Protein AF-A0A8J4Y1P6-F1 (afdb_monomer_lite)

pLDDT: mean 86.36, std 13.36, range [32.56, 97.12]

Organism: Chionoecetes opilio (NCBI:txid41210)

Sequence (194 aa):
MAREDEEEEEERKGEEEEEEEEEEEEEEEEEGEERRRRRFAYLGHVISHDMTDDDDIIKQTTKLLVVGNTLQRKFSYCSREVKMELFRNHCYSIYCNSLWSQYKVATMNCLKVCHNDILKRLLGLPRWCSSSLAFARNGVNNLDVIRRHSVFSLRSKVELSANSIITSVRQSSAYVCGPIQQRWLGLLFVQNVG

Radius of gyration: 24.01 Å; chains: 1; bounding box: 55×65×63 Å

Secondary structure (DSSP, 8-state):
-TTHHHHHHHHHHHHHHHHHHHHHHHHHHHHHHHHHHTEEEETTEEEETT--SHHHHHHHHHHHHHHHHHHHHHSTTS-HHHHHHHHHHHHS--TTTTT--S--HHHHHHHHHHHHHHHHHHHT--TTS-HHHHHHHHT---HHHHHHHHHHHHHHHHHH---HHHHHHHHSHHHHSSHHHHHHHHHHS-----

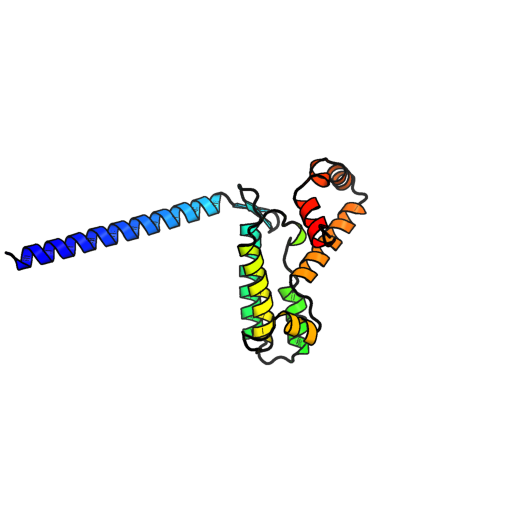Foldseek 3Di:
DVVVVVVVVVVVVVVVVVVVVVVVVVVVVVVVVVQVVQWDADPNQIQGPVRARLVLLVVLLVQLLVLLVVLCVPCVPPDLVVLQVSLCVRVLPRPPLLQHQHYDPVSVVSSQLSSLVSLCSSVVHDPPPDSVVSCVVSVHDGPLVSSLVVNVVVVVCLVPDPDPVSVVVCPDPCNVVPSSNVRNCVSNPPPPPD

Structure (mmCIF, N/CA/C/O backbone):
data_AF-A0A8J4Y1P6-F1
#
_entry.id   AF-A0A8J4Y1P6-F1
#
loop_
_atom_site.group_PDB
_atom_site.id
_atom_site.type_symbol
_atom_site.label_atom_id
_atom_site.label_alt_id
_atom_site.label_comp_id
_atom_site.label_asym_id
_atom_site.label_entity_id
_atom_site.la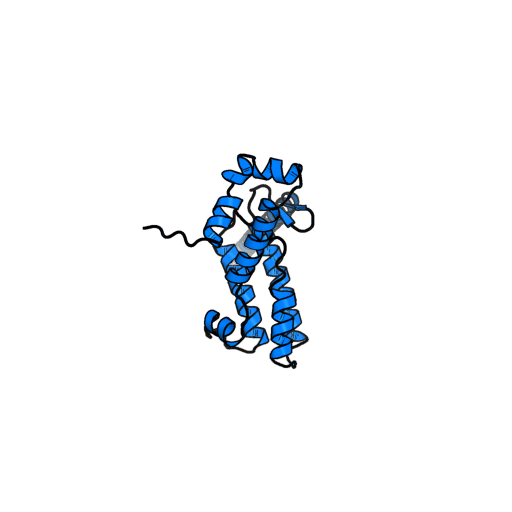bel_seq_id
_atom_site.pdbx_PDB_ins_code
_atom_site.Cartn_x
_atom_site.Cartn_y
_atom_site.Cartn_z
_atom_site.occupancy
_atom_site.B_iso_or_equiv
_atom_site.auth_seq_id
_atom_site.auth_comp_id
_atom_site.auth_asym_id
_atom_site.auth_atom_id
_atom_site.pdbx_PDB_model_num
ATOM 1 N N . MET A 1 1 ? -31.477 39.909 -42.709 1.00 55.16 1 MET A N 1
ATOM 2 C CA . MET A 1 1 ? -30.082 40.187 -43.103 1.00 55.16 1 MET A CA 1
ATOM 3 C C . MET A 1 1 ? -29.200 40.263 -41.875 1.00 55.16 1 MET A C 1
ATOM 5 O O . MET A 1 1 ? -28.975 39.200 -41.344 1.00 55.16 1 MET A O 1
ATOM 9 N N . ALA A 1 2 ? -28.856 41.416 -41.289 1.00 58.28 2 ALA A N 1
ATOM 10 C CA . ALA A 1 2 ? -27.819 41.451 -40.234 1.00 58.28 2 ALA A CA 1
ATOM 11 C C . ALA A 1 2 ? -28.060 40.607 -38.954 1.00 58.28 2 ALA A C 1
ATOM 13 O O . ALA A 1 2 ? -27.107 40.355 -38.238 1.00 58.28 2 ALA A O 1
ATOM 14 N N . ARG A 1 3 ? -29.302 40.200 -38.645 1.00 56.59 3 ARG A N 1
ATOM 15 C CA . ARG A 1 3 ? -29.624 39.306 -37.511 1.00 56.59 3 ARG A CA 1
ATOM 16 C C . ARG A 1 3 ? -29.643 37.820 -37.869 1.00 56.59 3 ARG A C 1
ATOM 18 O O . ARG A 1 3 ? -29.413 37.002 -36.999 1.00 56.59 3 ARG A O 1
ATOM 25 N N . GLU A 1 4 ? -29.960 37.504 -39.121 1.00 58.53 4 GLU A N 1
ATOM 26 C CA . GLU A 1 4 ? -29.982 36.119 -39.617 1.00 58.53 4 GLU A CA 1
ATOM 27 C C . GLU A 1 4 ? -28.542 35.648 -39.865 1.00 58.53 4 GLU A C 1
ATOM 29 O O . GLU A 1 4 ? -28.215 34.511 -39.566 1.00 58.53 4 GLU A O 1
ATOM 34 N N . ASP A 1 5 ? -27.666 36.563 -40.301 1.00 60.31 5 ASP A N 1
ATOM 35 C CA . ASP A 1 5 ? -26.236 36.291 -40.479 1.00 60.31 5 ASP A CA 1
ATOM 36 C C . ASP A 1 5 ? -25.504 36.085 -39.126 1.00 60.31 5 ASP A C 1
ATOM 38 O O . ASP A 1 5 ? -24.523 35.352 -39.071 1.00 60.31 5 ASP A O 1
ATOM 42 N N . GLU A 1 6 ? -25.971 36.712 -38.031 1.00 62.12 6 GLU A N 1
ATOM 43 C CA . GLU A 1 6 ? -25.436 36.501 -36.668 1.00 62.12 6 GLU A CA 1
ATOM 44 C C . GLU A 1 6 ? -25.919 35.177 -36.052 1.00 62.12 6 GLU A C 1
ATOM 46 O O . GLU A 1 6 ? -25.125 34.496 -35.410 1.00 62.12 6 GLU A O 1
ATOM 51 N N . GLU A 1 7 ? -27.186 34.790 -36.262 1.00 62.31 7 GLU A N 1
ATOM 52 C CA . GLU A 1 7 ? -27.711 33.489 -35.808 1.00 62.31 7 GLU A CA 1
ATOM 53 C C . GLU A 1 7 ? -27.051 32.318 -36.555 1.00 62.31 7 GLU A C 1
ATOM 55 O O . GLU A 1 7 ? -26.680 31.341 -35.913 1.00 62.31 7 GLU A O 1
ATOM 60 N N . GLU A 1 8 ? -26.811 32.429 -37.870 1.00 63.19 8 GLU A N 1
ATOM 61 C CA . GLU A 1 8 ? -26.063 31.406 -38.625 1.00 63.19 8 GLU A CA 1
ATOM 62 C C . GLU A 1 8 ? -24.590 31.309 -38.183 1.00 63.19 8 GLU A C 1
ATOM 64 O O . GLU A 1 8 ? -24.007 30.227 -38.211 1.00 63.19 8 GLU A O 1
ATOM 69 N N . GLU A 1 9 ? -23.960 32.417 -37.771 1.00 66.12 9 GLU A N 1
ATOM 70 C CA . GLU A 1 9 ? -22.579 32.398 -37.269 1.00 66.12 9 GLU A CA 1
ATOM 71 C C . GLU A 1 9 ? -22.488 31.839 -35.835 1.00 66.12 9 GLU A C 1
ATOM 73 O O . GLU A 1 9 ? -21.486 31.208 -35.496 1.00 66.12 9 GLU A O 1
ATOM 78 N N . GLU A 1 10 ? -23.515 32.037 -34.999 1.00 65.19 10 GLU A N 1
ATOM 79 C CA . GLU A 1 10 ? -23.616 31.403 -33.675 1.00 65.19 10 GLU A CA 1
ATOM 80 C C . GLU A 1 10 ? -23.958 29.908 -33.767 1.00 65.19 10 GLU A C 1
ATOM 82 O O . GLU A 1 10 ? -23.319 29.122 -33.071 1.00 65.19 10 GLU A O 1
ATOM 87 N N . GLU A 1 11 ? -24.882 29.489 -34.644 1.00 64.12 11 GLU A N 1
ATOM 88 C CA . GLU A 1 11 ? -25.173 28.061 -34.879 1.00 64.12 11 GLU A CA 1
ATOM 89 C C . GLU A 1 11 ? -23.933 27.327 -35.398 1.00 64.12 11 GLU A C 1
ATOM 91 O O . GLU A 1 11 ? -23.584 26.269 -34.886 1.00 64.12 11 GLU A O 1
ATOM 96 N N . ARG A 1 12 ? -23.197 27.930 -36.336 1.00 66.00 12 ARG A N 1
ATOM 97 C CA . ARG A 1 12 ? -21.983 27.326 -36.893 1.00 66.00 12 ARG A CA 1
ATOM 98 C C . ARG A 1 12 ? -20.828 27.237 -35.892 1.00 66.00 12 ARG A C 1
ATOM 100 O O . ARG A 1 12 ? -20.054 26.292 -35.955 1.00 66.00 12 ARG A O 1
ATOM 107 N N . LYS A 1 13 ? -20.709 28.198 -34.968 1.00 64.88 13 LYS A N 1
ATOM 108 C CA . LYS A 1 13 ? -19.751 28.108 -33.850 1.00 64.88 13 LYS A CA 1
ATOM 109 C C . LYS A 1 13 ? -20.159 27.048 -32.832 1.00 64.88 13 LYS A C 1
ATOM 111 O O . LYS A 1 13 ? -19.284 26.392 -32.291 1.00 64.88 13 LYS A O 1
ATOM 116 N N . GLY A 1 14 ? -21.460 26.884 -32.588 1.00 69.75 14 GLY A N 1
ATOM 117 C CA . GLY A 1 14 ? -21.975 25.813 -31.737 1.00 69.75 14 GLY A CA 1
ATOM 118 C C . GLY A 1 14 ? -21.704 24.426 -32.320 1.00 69.75 14 GLY A C 1
ATOM 119 O O . GLY A 1 14 ? -21.273 23.547 -31.589 1.00 69.75 14 GLY A O 1
ATOM 120 N N . GLU A 1 15 ? -21.885 24.253 -33.633 1.00 69.94 15 GLU A N 1
ATOM 121 C CA . GLU A 1 15 ? -21.564 23.000 -34.333 1.00 69.94 15 GLU A CA 1
ATOM 122 C C . GLU A 1 15 ? -20.054 22.694 -34.316 1.00 69.94 15 GLU A C 1
ATOM 124 O O . GLU A 1 15 ? -19.675 21.551 -34.090 1.00 69.94 15 GLU A O 1
ATOM 129 N N . GLU A 1 16 ? -19.186 23.700 -34.493 1.00 69.31 16 GLU A N 1
ATOM 130 C CA . GLU A 1 16 ? -17.724 23.524 -34.400 1.00 69.31 16 GLU A CA 1
ATOM 131 C C . GLU A 1 16 ? -17.259 23.184 -32.966 1.00 69.31 16 GLU A C 1
ATOM 133 O O . GLU A 1 16 ? -16.369 22.353 -32.802 1.00 69.31 16 GLU A O 1
ATOM 138 N N . GLU A 1 17 ? -17.861 23.777 -31.925 1.00 69.00 17 GLU A N 1
ATOM 139 C CA . GLU A 1 17 ? -17.554 23.440 -30.521 1.00 69.00 17 GLU A CA 1
ATOM 140 C C . GLU A 1 17 ? -18.055 22.033 -30.133 1.00 69.00 17 GLU A C 1
ATOM 142 O O . GLU A 1 17 ? -17.354 21.322 -29.415 1.00 69.00 17 GLU A O 1
ATOM 147 N N . GLU A 1 18 ? -19.228 21.600 -30.619 1.00 70.69 18 GLU A N 1
ATOM 148 C CA . GLU A 1 18 ? -19.734 20.235 -30.391 1.00 70.69 18 GLU A CA 1
ATOM 149 C C . GLU A 1 18 ? -18.880 19.174 -31.115 1.00 70.69 18 GLU A C 1
ATOM 151 O O . GLU A 1 18 ? -18.604 18.126 -30.533 1.00 70.69 18 GLU A O 1
ATOM 156 N N . GLU A 1 19 ? -18.405 19.445 -32.339 1.00 74.44 19 GLU A N 1
ATOM 157 C CA . GLU A 1 19 ? -17.486 18.544 -33.058 1.00 74.44 19 GLU A CA 1
ATOM 158 C C . GLU A 1 19 ? -16.117 18.425 -32.356 1.00 74.44 19 GLU A C 1
ATOM 160 O O . GLU A 1 19 ? -15.587 17.320 -32.251 1.00 74.44 19 GLU A O 1
ATOM 165 N N . GLU A 1 20 ? -15.557 19.523 -31.824 1.00 75.81 20 GLU A N 1
ATOM 166 C CA . GLU A 1 20 ? -14.304 19.479 -31.047 1.00 75.81 20 GLU A CA 1
ATOM 167 C C . GLU A 1 20 ? -14.462 18.692 -29.729 1.00 75.81 20 GLU A C 1
ATOM 169 O O . GLU A 1 20 ? -13.572 17.916 -29.371 1.00 75.81 20 GLU A O 1
ATOM 174 N N . GLU A 1 21 ? -15.587 18.842 -29.016 1.00 71.88 21 GLU A N 1
ATOM 175 C CA . GLU A 1 21 ? -15.863 18.065 -27.797 1.00 71.88 21 GLU A CA 1
ATOM 176 C C . GLU A 1 21 ? -16.050 16.563 -28.095 1.00 71.88 21 GLU A C 1
ATOM 178 O O . GLU A 1 21 ? -15.531 15.727 -27.351 1.00 71.88 21 GLU A O 1
ATOM 183 N N . GLU A 1 22 ? -16.737 16.200 -29.186 1.00 74.19 22 GLU A N 1
ATOM 184 C CA . GLU A 1 22 ? -16.893 14.796 -29.602 1.00 74.19 22 GLU A CA 1
ATOM 185 C C . GLU A 1 22 ? -15.551 14.164 -30.021 1.00 74.19 22 GLU A C 1
ATOM 187 O O . GLU A 1 22 ? -15.270 13.025 -29.637 1.00 74.19 22 GLU A O 1
ATOM 192 N N . GLU A 1 23 ? -14.688 14.893 -30.742 1.00 73.50 23 GLU A N 1
ATOM 193 C CA . GLU A 1 23 ? -13.344 14.416 -31.102 1.00 73.50 23 GLU A CA 1
ATOM 194 C C . GLU A 1 23 ? -12.453 14.204 -29.862 1.00 73.50 23 GLU A C 1
ATOM 196 O O . GLU A 1 23 ? -11.767 13.181 -29.767 1.00 73.50 23 GLU A O 1
ATOM 201 N N . GLU A 1 24 ? -12.487 15.113 -28.878 1.00 73.12 24 GLU A N 1
ATOM 202 C CA . GLU A 1 24 ? -11.751 14.940 -27.616 1.00 73.12 24 GLU A CA 1
ATOM 203 C C . GLU A 1 24 ? -12.257 13.725 -26.813 1.00 73.12 24 GLU A C 1
ATOM 205 O O . GLU A 1 24 ? -11.449 12.963 -26.268 1.00 73.12 24 GLU A O 1
ATOM 210 N N . GLU A 1 25 ? -13.576 13.497 -26.753 1.00 71.44 25 GLU A N 1
ATOM 211 C CA . GLU A 1 25 ? -14.152 12.324 -26.081 1.00 71.44 25 GLU A CA 1
ATOM 212 C C . GLU A 1 25 ? -13.775 11.006 -26.785 1.00 71.44 25 GLU A C 1
ATOM 214 O O . GLU A 1 25 ? -13.413 10.033 -26.109 1.00 71.44 25 GLU A O 1
ATOM 219 N N . GLU A 1 26 ? -13.798 10.961 -28.123 1.00 70.12 26 GLU A N 1
ATOM 220 C CA . GLU A 1 26 ? -13.379 9.785 -28.898 1.00 70.12 26 GLU A CA 1
ATOM 221 C C . GLU A 1 26 ? -11.880 9.483 -28.724 1.00 70.12 26 GLU A C 1
ATOM 223 O O . GLU A 1 26 ? -11.504 8.320 -28.525 1.00 70.12 26 GLU A O 1
ATOM 228 N N . GLU A 1 27 ? -11.017 10.507 -28.718 1.00 68.44 27 GLU A N 1
ATOM 229 C CA . GLU A 1 27 ? -9.585 10.345 -28.441 1.00 68.44 27 GLU A CA 1
ATOM 230 C C . GLU A 1 27 ? -9.336 9.816 -27.015 1.00 68.44 27 GLU A C 1
ATOM 232 O O . GLU A 1 27 ? -8.536 8.889 -26.823 1.00 68.44 27 GLU A O 1
ATOM 237 N N . GLU A 1 28 ? -10.046 10.333 -26.003 1.00 70.00 28 GLU A N 1
ATOM 238 C CA . GLU A 1 28 ? -9.946 9.836 -24.624 1.00 70.00 28 GLU A CA 1
ATOM 239 C C . GLU A 1 28 ? -10.441 8.382 -24.482 1.00 70.00 28 GLU A C 1
ATOM 241 O O . GLU A 1 28 ? -9.844 7.585 -23.734 1.00 70.00 28 GLU A O 1
ATOM 246 N N . GLU A 1 29 ? -11.508 7.999 -25.195 1.00 67.62 29 GLU A N 1
ATOM 247 C CA . GLU A 1 29 ? -12.013 6.624 -25.218 1.00 67.62 29 GLU A CA 1
ATOM 248 C C . GLU A 1 29 ? -11.035 5.664 -25.914 1.00 67.62 29 GLU A C 1
ATOM 250 O O . GLU A 1 29 ? -10.715 4.608 -25.343 1.00 67.62 29 GLU A O 1
ATOM 255 N N . GLU A 1 30 ? -10.490 6.025 -27.082 1.00 60.72 30 GLU A N 1
ATOM 256 C CA . GLU A 1 30 ? -9.492 5.219 -27.797 1.00 60.72 30 GLU A CA 1
ATOM 257 C C . GLU A 1 30 ? -8.191 5.069 -26.991 1.00 60.72 30 GLU A C 1
ATOM 259 O O . GLU A 1 30 ? -7.679 3.948 -26.830 1.00 60.72 30 GLU A O 1
ATOM 264 N N . GLU A 1 31 ? -7.676 6.156 -26.403 1.00 62.06 31 GLU A N 1
ATOM 265 C CA . GLU A 1 31 ? -6.528 6.100 -25.493 1.00 62.06 31 GLU A CA 1
ATOM 266 C C . GLU A 1 31 ? -6.832 5.209 -24.280 1.00 62.06 31 GLU A C 1
ATOM 268 O O . GLU A 1 31 ? -5.987 4.414 -23.836 1.00 62.06 31 GLU A O 1
ATOM 273 N N . GLY A 1 32 ? -8.053 5.294 -23.747 1.00 62.28 32 GLY A N 1
ATOM 274 C CA . GLY A 1 32 ? -8.553 4.468 -22.657 1.00 62.28 32 GLY A CA 1
ATOM 275 C C . GLY A 1 32 ? -8.565 2.975 -22.997 1.00 62.28 32 GLY A C 1
ATOM 276 O O . GLY A 1 32 ? -8.090 2.149 -22.196 1.00 62.28 32 GLY A O 1
ATOM 277 N N . GLU A 1 33 ? -9.061 2.608 -24.179 1.00 61.16 33 GLU A N 1
ATOM 278 C CA . GLU A 1 33 ? -9.086 1.236 -24.688 1.00 61.16 33 GLU A CA 1
ATOM 279 C C . GLU A 1 33 ? -7.681 0.697 -24.978 1.00 61.16 33 GLU A C 1
ATOM 281 O O . GLU A 1 33 ? -7.348 -0.437 -24.596 1.00 61.16 33 GLU A O 1
ATOM 286 N N . GLU A 1 34 ? -6.811 1.506 -25.581 1.00 60.34 34 GLU A N 1
ATOM 287 C CA . GLU A 1 34 ? -5.435 1.116 -25.873 1.00 60.34 34 GLU A CA 1
ATOM 288 C C . GLU A 1 34 ? -4.634 0.905 -24.579 1.00 60.34 34 GLU A C 1
ATOM 290 O O . GLU A 1 34 ? -3.959 -0.119 -24.380 1.00 60.34 34 GLU A O 1
ATOM 295 N N . ARG A 1 35 ? -4.796 1.818 -23.620 1.00 59.72 35 ARG A N 1
ATOM 296 C CA . ARG A 1 35 ? -4.250 1.705 -22.265 1.00 59.72 35 ARG A CA 1
ATOM 297 C C . ARG A 1 35 ? -4.774 0.461 -21.548 1.00 59.72 35 ARG A C 1
ATOM 299 O O . ARG A 1 35 ? -4.053 -0.096 -20.712 1.00 59.72 35 ARG A O 1
ATOM 306 N N . ARG A 1 36 ? -5.981 -0.020 -21.869 1.00 59.81 36 ARG A N 1
ATOM 307 C CA . ARG A 1 36 ? -6.551 -1.275 -21.348 1.00 59.81 36 ARG A CA 1
ATOM 308 C C . ARG A 1 36 ? -5.959 -2.513 -22.027 1.00 59.81 36 ARG A C 1
ATOM 310 O O . ARG A 1 36 ? -5.684 -3.489 -21.327 1.00 59.81 36 ARG A O 1
ATOM 317 N N . ARG A 1 37 ? -5.689 -2.472 -23.339 1.00 59.66 37 ARG A N 1
ATOM 318 C CA . ARG A 1 37 ? -4.997 -3.549 -24.084 1.00 59.66 37 ARG A CA 1
ATOM 319 C C . ARG A 1 37 ? -3.542 -3.743 -23.647 1.00 59.66 37 ARG A C 1
ATOM 321 O O . ARG A 1 37 ? -3.042 -4.864 -23.690 1.00 59.66 37 ARG A O 1
ATOM 328 N N . ARG A 1 38 ? -2.871 -2.687 -23.176 1.00 68.31 38 ARG A N 1
ATOM 329 C CA . ARG A 1 38 ? -1.453 -2.712 -22.755 1.00 68.31 38 ARG A CA 1
ATOM 330 C C . ARG A 1 38 ? -1.207 -3.180 -21.307 1.00 68.31 38 ARG A C 1
ATOM 332 O O . ARG A 1 38 ? -0.067 -3.139 -20.841 1.00 68.31 38 ARG A O 1
ATOM 339 N N . ARG A 1 39 ? -2.243 -3.629 -20.584 1.00 77.94 39 ARG A N 1
ATOM 340 C CA . ARG A 1 39 ? -2.146 -4.125 -19.196 1.00 77.94 39 ARG A CA 1
ATOM 341 C C . ARG A 1 39 ? -2.416 -5.616 -19.131 1.00 77.94 39 ARG A C 1
ATOM 343 O O . ARG A 1 39 ? -3.469 -6.083 -19.559 1.00 77.94 39 ARG A O 1
ATOM 350 N N . PHE A 1 40 ? -1.518 -6.356 -18.494 1.00 86.44 40 PHE A N 1
ATOM 351 C CA . PHE A 1 40 ? -1.692 -7.786 -18.275 1.00 86.44 40 PHE A CA 1
ATOM 352 C C . PHE A 1 40 ? -1.888 -8.087 -16.789 1.00 86.44 40 PHE A C 1
ATOM 354 O O . PHE A 1 40 ? -1.069 -7.719 -15.951 1.00 86.44 40 PHE A O 1
ATOM 361 N N . ALA A 1 41 ? -2.979 -8.770 -16.441 1.00 88.62 41 ALA A N 1
ATOM 362 C CA . ALA A 1 41 ? -3.225 -9.201 -15.069 1.00 88.62 41 ALA A CA 1
ATOM 363 C C . ALA A 1 41 ? -2.682 -10.619 -14.851 1.00 88.62 41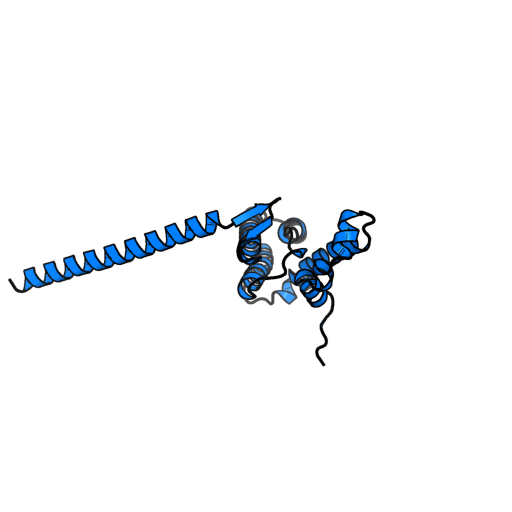 ALA A C 1
ATOM 365 O O . ALA A 1 41 ? -3.213 -11.583 -15.400 1.00 88.62 41 ALA A O 1
ATOM 366 N N . TYR A 1 42 ? -1.680 -10.759 -13.985 1.00 90.50 42 TYR A N 1
ATOM 367 C CA . TYR A 1 42 ? -1.116 -12.050 -13.603 1.00 90.50 42 TYR A CA 1
ATOM 368 C C . TYR A 1 42 ? -1.327 -12.320 -12.116 1.00 90.50 42 TYR A C 1
ATOM 370 O O . TYR A 1 42 ? -0.870 -11.560 -11.265 1.00 90.50 42 TYR A O 1
ATOM 378 N N . LEU A 1 43 ? -2.057 -13.394 -11.791 1.00 90.94 43 LEU A N 1
ATOM 379 C CA . LEU A 1 43 ? -2.414 -13.770 -10.411 1.00 90.94 43 LEU A CA 1
ATOM 380 C C . LEU A 1 43 ? -3.003 -12.606 -9.584 1.00 90.94 43 LEU A C 1
ATOM 382 O O . LEU A 1 43 ? -2.876 -12.555 -8.366 1.00 90.94 43 LEU A O 1
ATOM 386 N N . GLY A 1 44 ? -3.664 -11.656 -10.249 1.00 87.12 44 GLY A N 1
ATOM 387 C CA . GLY A 1 44 ? -4.259 -10.483 -9.613 1.00 87.12 44 GLY A CA 1
ATOM 388 C C . GLY A 1 44 ? -3.341 -9.263 -9.470 1.00 87.12 44 GLY A C 1
ATOM 389 O O . GLY A 1 44 ? -3.857 -8.219 -9.068 1.00 87.12 44 GLY A O 1
ATOM 390 N N . HIS A 1 45 ? -2.061 -9.345 -9.841 1.00 90.69 45 HIS A N 1
ATOM 391 C CA . HIS A 1 45 ? -1.157 -8.197 -9.980 1.00 90.69 45 HIS A CA 1
ATOM 392 C C . HIS A 1 45 ? -1.190 -7.662 -11.418 1.00 90.69 45 HIS A C 1
ATOM 394 O O . HIS A 1 45 ? -1.249 -8.446 -12.367 1.00 90.69 45 HIS A O 1
ATOM 400 N N . VAL A 1 46 ? -1.214 -6.340 -11.577 1.00 91.25 46 VAL A N 1
ATOM 401 C CA . VAL A 1 46 ? -1.205 -5.691 -12.896 1.00 91.25 46 VAL A CA 1
ATOM 402 C C . VAL A 1 46 ? 0.232 -5.438 -13.327 1.00 91.25 46 VAL A C 1
ATOM 404 O O . VAL A 1 46 ? 0.970 -4.756 -12.628 1.00 91.25 46 VAL A O 1
ATOM 407 N N . ILE A 1 47 ? 0.603 -5.987 -14.480 1.00 89.00 47 ILE A N 1
ATOM 408 C CA . ILE A 1 47 ? 1.878 -5.742 -15.146 1.00 89.00 47 ILE A CA 1
ATOM 409 C C . ILE A 1 47 ? 1.599 -4.794 -16.308 1.00 89.00 47 ILE A C 1
ATOM 411 O O . ILE A 1 47 ? 0.856 -5.139 -17.235 1.00 89.00 47 ILE A O 1
ATOM 415 N N . SER A 1 48 ? 2.180 -3.603 -16.232 1.00 88.12 48 SER A N 1
ATOM 416 C CA . SER A 1 48 ? 2.072 -2.576 -17.264 1.00 88.12 48 SER A CA 1
ATOM 417 C C . SER A 1 48 ? 3.282 -2.623 -18.202 1.00 88.12 48 SER A C 1
ATOM 419 O O . SER A 1 48 ? 4.382 -3.010 -17.804 1.00 88.12 48 SER A O 1
ATOM 421 N N . HIS A 1 49 ? 3.079 -2.265 -19.473 1.00 86.00 49 HIS A N 1
ATOM 422 C CA . HIS A 1 49 ? 4.128 -2.296 -20.503 1.00 86.00 49 HIS A CA 1
ATOM 423 C C . HIS A 1 49 ? 5.310 -1.357 -20.194 1.00 86.00 49 HIS A C 1
ATOM 425 O O . HIS A 1 49 ? 6.456 -1.657 -20.516 1.00 86.00 49 HIS A O 1
ATOM 431 N N . ASP A 1 50 ? 5.034 -0.236 -19.533 1.00 85.69 50 ASP A N 1
ATOM 432 C CA . ASP A 1 50 ? 6.018 0.737 -19.051 1.00 85.69 50 ASP A CA 1
ATOM 433 C C . ASP A 1 50 ? 6.788 0.259 -17.804 1.00 85.69 50 ASP A C 1
ATOM 435 O O . ASP A 1 50 ? 7.634 0.988 -17.287 1.00 85.69 50 ASP A O 1
ATOM 439 N N . MET A 1 51 ? 6.517 -0.965 -17.327 1.00 84.56 51 MET A N 1
ATOM 440 C CA . MET A 1 51 ? 7.092 -1.556 -16.115 1.00 84.56 51 MET A CA 1
ATOM 441 C C . MET A 1 51 ? 6.849 -0.712 -14.852 1.00 84.56 51 MET A C 1
ATOM 443 O O . MET A 1 51 ? 7.619 -0.804 -13.889 1.00 84.56 51 MET A O 1
ATOM 447 N N . THR A 1 52 ? 5.783 0.100 -14.842 1.00 91.50 52 THR A N 1
ATOM 448 C CA . THR A 1 52 ? 5.361 0.854 -13.658 1.00 91.50 52 THR A CA 1
ATOM 449 C C . THR A 1 52 ? 4.328 0.083 -12.842 1.00 91.50 52 THR A C 1
ATOM 451 O O . THR A 1 52 ? 3.529 -0.702 -13.349 1.00 91.50 52 THR A O 1
ATOM 454 N N . ASP A 1 53 ? 4.337 0.322 -11.534 1.00 93.81 53 ASP A N 1
ATOM 455 C CA . ASP A 1 53 ? 3.406 -0.259 -10.568 1.00 93.81 53 ASP A CA 1
ATOM 456 C C . ASP A 1 53 ? 2.163 0.627 -10.351 1.00 93.81 53 ASP A C 1
ATOM 458 O O . ASP A 1 53 ? 1.291 0.294 -9.543 1.00 93.81 53 ASP A O 1
ATOM 462 N N . ASP A 1 54 ? 2.079 1.783 -11.022 1.00 94.50 54 ASP A N 1
ATOM 463 C CA . ASP A 1 54 ? 1.049 2.797 -10.776 1.00 94.50 54 ASP A CA 1
ATOM 464 C C . ASP A 1 54 ? -0.366 2.234 -10.960 1.00 94.50 54 ASP A C 1
ATOM 466 O O . ASP A 1 54 ? -1.245 2.467 -10.129 1.00 94.50 54 ASP A O 1
ATOM 470 N N . ASP A 1 55 ? -0.579 1.418 -11.990 1.00 92.69 55 ASP A N 1
ATOM 471 C CA . ASP A 1 55 ? -1.883 0.819 -12.266 1.00 92.69 55 ASP A CA 1
ATOM 472 C C . ASP A 1 55 ? -2.312 -0.207 -11.215 1.00 92.69 55 ASP A C 1
ATOM 474 O O . ASP A 1 55 ? -3.491 -0.269 -10.849 1.00 92.69 55 ASP A O 1
ATOM 478 N N . ASP A 1 56 ? -1.368 -0.988 -10.686 1.00 93.81 56 ASP A N 1
ATOM 479 C CA . ASP A 1 56 ? -1.652 -1.931 -9.606 1.00 93.81 56 ASP A CA 1
ATOM 480 C C . ASP A 1 56 ? -1.959 -1.184 -8.299 1.00 93.81 56 ASP A C 1
ATOM 482 O O . ASP A 1 56 ? -2.904 -1.536 -7.585 1.00 93.81 56 ASP A O 1
ATOM 486 N N . ILE A 1 57 ? -1.238 -0.092 -8.016 1.00 95.62 57 ILE A N 1
ATOM 487 C CA . ILE A 1 57 ? -1.499 0.769 -6.854 1.00 95.62 57 ILE A CA 1
ATOM 488 C C . ILE A 1 57 ? -2.876 1.430 -6.969 1.00 95.62 57 ILE A C 1
ATOM 490 O O . ILE A 1 57 ? -3.634 1.423 -5.993 1.00 95.62 57 ILE A O 1
ATOM 494 N N . ILE A 1 58 ? -3.243 1.963 -8.139 1.00 94.94 58 ILE A N 1
ATOM 495 C CA . ILE A 1 58 ? -4.571 2.554 -8.383 1.00 94.94 58 ILE A CA 1
ATOM 496 C C . ILE A 1 58 ? -5.655 1.495 -8.185 1.00 94.94 58 ILE A C 1
ATOM 498 O O . ILE A 1 58 ? -6.612 1.724 -7.444 1.00 94.94 58 ILE A O 1
ATOM 502 N N . LYS A 1 59 ? -5.474 0.296 -8.746 1.00 94.06 59 LYS A N 1
ATOM 503 C CA . LYS A 1 59 ? -6.398 -0.828 -8.552 1.00 94.06 59 LYS A CA 1
ATOM 504 C C . LYS A 1 59 ? -6.590 -1.166 -7.070 1.00 94.06 59 LYS A C 1
ATOM 506 O O . LYS A 1 59 ? -7.731 -1.310 -6.620 1.00 94.06 59 LYS A O 1
ATOM 511 N N . GLN A 1 60 ? -5.507 -1.285 -6.295 1.00 95.62 60 GLN A N 1
ATOM 512 C CA . GLN A 1 60 ? -5.614 -1.537 -4.852 1.00 95.62 60 GLN A CA 1
ATOM 513 C C . GLN A 1 60 ? -6.258 -0.357 -4.109 1.00 95.62 60 GLN A C 1
ATOM 515 O O . GLN A 1 60 ? -7.017 -0.580 -3.166 1.00 95.62 60 GLN A O 1
ATOM 520 N N . THR A 1 61 ? -6.020 0.881 -4.547 1.00 96.75 61 THR A N 1
ATOM 521 C CA . THR A 1 61 ? -6.639 2.089 -3.976 1.00 96.75 61 THR A CA 1
ATOM 522 C C . THR A 1 61 ? -8.153 2.077 -4.174 1.00 96.75 61 THR A C 1
ATOM 524 O O . THR A 1 61 ? -8.901 2.248 -3.213 1.00 96.75 61 THR A O 1
ATOM 527 N N . THR A 1 62 ? -8.627 1.783 -5.386 1.00 95.62 62 THR A N 1
ATOM 528 C CA . THR A 1 62 ? -10.061 1.657 -5.687 1.00 95.62 62 THR A CA 1
ATOM 529 C C . THR A 1 62 ? -10.705 0.547 -4.863 1.00 95.62 62 THR A C 1
ATOM 531 O O . THR A 1 62 ? -11.755 0.752 -4.250 1.00 95.62 62 THR A O 1
ATOM 534 N N . LYS A 1 63 ? -10.050 -0.616 -4.760 1.00 95.19 63 LYS A N 1
ATOM 535 C CA . LYS A 1 63 ? -10.513 -1.710 -3.894 1.00 95.19 63 LYS A CA 1
ATOM 536 C C . LYS A 1 63 ? -10.645 -1.252 -2.439 1.00 95.19 63 LYS A C 1
ATOM 538 O O . LYS A 1 63 ? -11.650 -1.543 -1.788 1.00 95.19 63 LYS A O 1
ATOM 543 N N . LEU A 1 64 ? -9.653 -0.520 -1.938 1.00 96.12 64 LEU A N 1
ATOM 544 C CA . LEU A 1 64 ? -9.635 -0.009 -0.575 1.00 96.12 64 LEU A CA 1
ATOM 545 C C . LEU A 1 64 ? -10.764 1.009 -0.335 1.00 96.12 64 LEU A C 1
ATOM 547 O O . LEU A 1 64 ? -11.442 0.928 0.687 1.00 96.12 64 LEU A O 1
ATOM 551 N N . LEU A 1 65 ? -11.046 1.894 -1.296 1.00 95.56 65 LEU A N 1
ATOM 552 C CA . LEU A 1 65 ? -12.182 2.825 -1.245 1.00 95.56 65 LEU A CA 1
ATOM 553 C C . LEU A 1 65 ? -13.530 2.098 -1.162 1.00 95.56 65 LEU A C 1
ATOM 555 O O . LEU A 1 65 ? -14.368 2.443 -0.324 1.00 95.56 65 LEU A O 1
ATOM 559 N N . VAL A 1 66 ? -13.739 1.074 -1.996 1.00 96.44 66 VAL A N 1
ATOM 560 C CA . VAL A 1 66 ? -14.968 0.260 -1.986 1.00 96.44 66 VAL A CA 1
ATOM 561 C C . VAL A 1 66 ? -15.157 -0.415 -0.629 1.00 96.44 66 VAL A C 1
ATOM 563 O O . VAL A 1 66 ? -16.242 -0.351 -0.040 1.00 96.44 66 VAL A O 1
ATOM 566 N N . VAL A 1 67 ? -14.091 -1.017 -0.099 1.00 95.50 67 VAL A N 1
ATOM 567 C CA . VAL A 1 67 ? -14.079 -1.628 1.234 1.00 95.50 67 VAL A CA 1
ATOM 568 C C . VAL A 1 67 ? -14.395 -0.592 2.309 1.00 95.50 67 VAL A C 1
ATOM 570 O O . VAL A 1 67 ? -15.297 -0.812 3.112 1.00 95.50 67 VAL A O 1
ATOM 573 N N . GLY A 1 68 ? -13.715 0.554 2.311 1.00 95.50 68 GLY A N 1
ATOM 574 C CA . GLY A 1 68 ? -13.906 1.602 3.310 1.00 95.50 68 GLY A CA 1
ATOM 575 C C . GLY A 1 68 ? -15.335 2.140 3.343 1.00 95.50 68 GLY A C 1
ATOM 576 O O . GLY A 1 68 ? -15.937 2.243 4.413 1.00 95.50 68 GLY A O 1
ATOM 577 N N . ASN A 1 69 ? -15.919 2.390 2.170 1.00 95.69 69 ASN A N 1
ATOM 578 C CA . ASN A 1 69 ? -17.318 2.797 2.045 1.00 95.69 69 ASN A CA 1
ATOM 579 C C . ASN A 1 69 ? -18.280 1.701 2.530 1.00 95.69 69 ASN A C 1
ATOM 581 O O . ASN A 1 69 ? -19.283 1.993 3.182 1.00 95.69 69 ASN A O 1
ATOM 585 N N . THR A 1 70 ? -17.976 0.434 2.243 1.00 96.25 70 THR A N 1
ATOM 586 C CA . THR A 1 70 ? -18.769 -0.707 2.721 1.00 96.25 70 THR A CA 1
ATOM 587 C C . THR A 1 70 ? -18.721 -0.812 4.242 1.00 96.25 70 THR A C 1
ATOM 589 O O . THR A 1 70 ? -19.767 -0.961 4.874 1.00 96.25 70 THR A O 1
ATOM 592 N N . LEU A 1 71 ? -17.530 -0.678 4.834 1.00 95.88 71 LEU A N 1
ATOM 593 C CA . LEU A 1 71 ? -17.344 -0.715 6.280 1.00 95.88 71 LEU A CA 1
ATOM 594 C C . LEU A 1 71 ? -18.110 0.412 6.969 1.00 95.88 71 LEU A C 1
ATOM 596 O O . LEU A 1 71 ? -18.842 0.166 7.926 1.00 95.88 71 LEU A O 1
ATOM 600 N N . GLN A 1 72 ? -17.996 1.630 6.441 1.00 94.31 72 GLN A N 1
ATOM 601 C CA . GLN A 1 72 ? -18.698 2.788 6.978 1.00 94.31 72 GLN A CA 1
ATOM 602 C C . GLN A 1 72 ? -20.220 2.609 6.928 1.00 94.31 72 GLN A C 1
ATOM 604 O O . GLN A 1 72 ? -20.889 2.916 7.907 1.00 94.31 72 GLN A O 1
ATOM 609 N N . ARG A 1 73 ? -20.778 2.107 5.819 1.00 95.00 73 ARG A N 1
ATOM 610 C CA . ARG A 1 73 ? -22.234 1.947 5.656 1.00 95.00 73 ARG A CA 1
ATOM 611 C C . ARG A 1 73 ? -22.806 0.814 6.503 1.00 95.00 73 ARG A C 1
ATOM 613 O O . ARG A 1 73 ? -23.851 0.989 7.116 1.00 95.00 73 ARG A O 1
ATOM 620 N N . LYS A 1 74 ? -22.143 -0.346 6.518 1.00 95.38 74 LYS A N 1
ATOM 621 C CA . LYS A 1 74 ? -22.671 -1.558 7.167 1.00 95.38 74 LYS A CA 1
ATOM 622 C C . LYS A 1 74 ? -22.365 -1.632 8.662 1.00 95.38 74 LYS A C 1
ATOM 624 O O . LYS A 1 74 ? -23.137 -2.229 9.400 1.00 95.38 74 LYS A O 1
ATOM 629 N N . PHE A 1 75 ? -21.261 -1.032 9.108 1.00 94.62 75 PHE A N 1
ATOM 630 C CA . PHE A 1 75 ? -20.764 -1.158 10.482 1.00 94.62 75 PHE A CA 1
ATOM 631 C C . PHE A 1 75 ? -20.636 0.201 11.190 1.00 94.62 75 PHE A C 1
ATOM 633 O O . PHE A 1 75 ? -19.858 0.351 12.136 1.00 94.62 75 PHE A O 1
ATOM 640 N N . SER A 1 76 ? -21.410 1.207 10.762 1.00 90.44 76 SER A N 1
ATOM 641 C CA . SER A 1 76 ? -21.453 2.542 11.382 1.00 90.44 76 SER A CA 1
ATOM 642 C C . SER A 1 76 ? -21.811 2.492 12.870 1.00 90.44 76 SER A C 1
ATOM 644 O O . SER A 1 76 ? -21.199 3.211 13.662 1.00 90.44 76 SER A O 1
ATOM 646 N N . TYR A 1 77 ? -22.747 1.621 13.251 1.00 92.62 77 TYR A N 1
ATOM 647 C CA . TYR A 1 77 ? -23.263 1.478 14.619 1.00 92.62 77 TYR A CA 1
ATOM 648 C C . TYR A 1 77 ? -22.480 0.486 15.492 1.00 92.62 77 TYR A C 1
ATOM 650 O O . TYR A 1 77 ? -22.811 0.301 16.660 1.00 92.62 77 TYR A O 1
ATOM 658 N N . CYS A 1 78 ? -21.445 -0.165 14.956 1.00 95.06 78 CYS A N 1
ATOM 659 C CA . CYS A 1 78 ? -20.649 -1.118 15.727 1.00 95.06 78 CYS A CA 1
ATOM 660 C C . CYS A 1 78 ? -19.749 -0.424 16.758 1.00 95.06 78 CYS A C 1
ATOM 662 O O . CYS A 1 78 ? -19.395 0.752 16.609 1.00 95.06 78 CYS A O 1
ATOM 664 N N . SER A 1 79 ? -19.334 -1.181 17.782 1.00 96.00 79 SER A N 1
ATOM 665 C CA . SER A 1 79 ? -18.385 -0.685 18.780 1.00 96.00 79 SER A CA 1
ATOM 666 C C . SER A 1 79 ? -17.048 -0.312 18.138 1.00 96.00 79 SER A C 1
ATOM 668 O O . SER A 1 79 ? -16.697 -0.755 17.035 1.00 96.00 79 SER A O 1
ATOM 670 N N . ARG A 1 80 ? -16.278 0.520 18.839 1.00 94.19 80 ARG A N 1
ATOM 671 C CA . ARG A 1 80 ? -14.971 0.975 18.363 1.00 94.19 80 ARG A CA 1
ATOM 672 C C . ARG A 1 80 ? -14.019 -0.198 18.136 1.00 94.19 80 ARG A C 1
ATOM 674 O O . ARG A 1 80 ? -13.304 -0.211 17.142 1.00 94.19 80 ARG A O 1
ATOM 681 N N . GLU A 1 81 ? -14.043 -1.190 19.012 1.00 95.25 81 GLU A N 1
ATOM 682 C CA . GLU A 1 81 ? -13.186 -2.375 18.971 1.00 95.25 81 GLU A CA 1
ATOM 683 C C . GLU A 1 81 ? -13.460 -3.195 17.707 1.00 95.25 81 GLU A C 1
ATOM 685 O O . GLU A 1 81 ? -12.529 -3.513 16.966 1.00 95.25 81 GLU A O 1
ATOM 690 N N . VAL A 1 82 ? -14.740 -3.439 17.399 1.00 96.00 82 VAL A N 1
ATOM 691 C CA . VAL A 1 82 ? -15.162 -4.148 16.180 1.00 96.00 82 VAL A CA 1
ATOM 692 C C . VAL A 1 82 ? -14.721 -3.389 14.930 1.00 96.00 82 VAL A C 1
ATOM 694 O O . VAL A 1 82 ? -14.183 -3.984 13.998 1.00 96.00 82 VAL A O 1
ATOM 697 N N . LYS A 1 83 ? -14.882 -2.061 14.914 1.00 96.00 83 LYS A N 1
ATOM 698 C CA . LYS A 1 83 ? -14.422 -1.215 13.803 1.00 96.00 83 LYS A CA 1
ATOM 699 C C . LYS A 1 83 ? -12.913 -1.318 13.585 1.00 96.00 83 LYS A C 1
ATOM 701 O O . LYS A 1 83 ? -12.474 -1.373 12.439 1.00 96.00 83 LYS A O 1
ATOM 706 N N . MET A 1 84 ? -12.120 -1.353 14.656 1.00 96.19 84 MET A N 1
ATOM 707 C CA . MET A 1 84 ? -10.665 -1.503 14.541 1.00 96.19 84 MET A CA 1
ATOM 708 C C . MET A 1 84 ? -10.278 -2.866 13.983 1.00 96.19 84 MET A C 1
ATOM 710 O O . MET A 1 84 ? -9.377 -2.941 13.152 1.00 96.19 84 MET A O 1
ATOM 714 N N . GLU A 1 85 ? -10.978 -3.925 14.375 1.00 96.06 85 GLU A N 1
ATOM 715 C CA . GLU A 1 85 ? -10.701 -5.263 13.861 1.00 96.06 85 GLU A CA 1
ATOM 716 C C . GLU A 1 85 ? -11.077 -5.409 12.382 1.00 96.06 85 GLU A C 1
ATOM 718 O O . GLU A 1 85 ? -10.285 -5.897 11.575 1.00 96.06 85 GLU A O 1
ATOM 723 N N . LEU A 1 86 ? -12.235 -4.875 11.988 1.00 96.06 86 LEU A N 1
ATOM 724 C CA . LEU A 1 86 ? -12.633 -4.792 10.581 1.00 96.06 86 LEU A CA 1
ATOM 725 C C . LEU A 1 86 ? -11.627 -3.983 9.756 1.00 96.06 86 LEU A C 1
ATOM 727 O O . LEU A 1 86 ? -11.267 -4.384 8.648 1.00 96.06 86 LEU A O 1
ATOM 731 N N . PHE A 1 87 ? -11.145 -2.864 10.300 1.00 95.94 87 PHE A N 1
ATOM 732 C CA . PHE A 1 87 ? -10.122 -2.057 9.649 1.00 95.94 87 PHE A CA 1
ATOM 733 C C . PHE A 1 87 ? -8.822 -2.845 9.454 1.00 95.94 87 PHE A C 1
ATOM 735 O O . PHE A 1 87 ? -8.313 -2.882 8.338 1.00 95.94 87 PHE A O 1
ATOM 742 N N . ARG A 1 88 ? -8.306 -3.528 10.485 1.00 95.94 88 ARG A N 1
ATOM 743 C CA . ARG A 1 88 ? -7.091 -4.356 10.364 1.00 95.94 88 ARG A CA 1
ATOM 744 C C . ARG A 1 88 ? -7.255 -5.443 9.306 1.00 95.94 88 ARG A C 1
ATOM 746 O O . ARG A 1 88 ? -6.422 -5.552 8.413 1.00 95.94 88 ARG A O 1
ATOM 753 N N . ASN A 1 89 ? -8.352 -6.192 9.348 1.00 95.06 89 ASN A N 1
ATOM 754 C CA . ASN A 1 89 ? -8.550 -7.330 8.451 1.00 95.06 89 ASN A CA 1
ATOM 755 C C . ASN A 1 89 ? -8.719 -6.909 6.985 1.00 95.06 89 ASN A C 1
ATOM 757 O O . ASN A 1 89 ? -8.137 -7.514 6.079 1.00 95.06 89 ASN A O 1
ATOM 761 N N . HIS A 1 90 ? -9.474 -5.841 6.732 1.00 94.62 90 HIS A N 1
ATOM 762 C CA . HIS A 1 90 ? -9.796 -5.443 5.364 1.00 94.62 90 HIS A CA 1
ATOM 763 C C . HIS A 1 90 ? -8.876 -4.367 4.780 1.00 94.62 90 HIS A C 1
ATOM 765 O O . HIS A 1 90 ? -8.679 -4.347 3.569 1.00 94.62 90 HIS A O 1
ATOM 771 N N . CYS A 1 91 ? -8.307 -3.479 5.600 1.00 94.88 91 CYS A N 1
ATOM 772 C CA . CYS A 1 91 ? -7.473 -2.376 5.111 1.00 94.88 91 CYS A CA 1
ATOM 773 C C . CYS A 1 91 ? -5.970 -2.696 5.134 1.00 94.88 91 CYS A C 1
ATOM 775 O O . CYS A 1 91 ? -5.210 -2.000 4.466 1.00 94.88 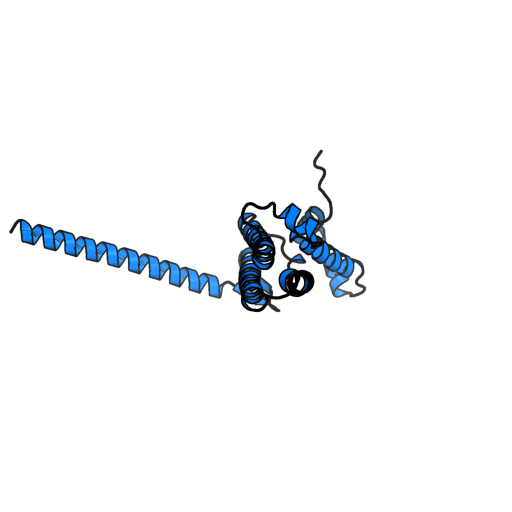91 CYS A O 1
ATOM 777 N N . TYR A 1 92 ? -5.520 -3.746 5.841 1.00 94.56 92 TYR A N 1
ATOM 778 C CA . TYR A 1 92 ? -4.105 -4.165 5.801 1.00 94.56 92 TYR A CA 1
ATOM 779 C C . TYR A 1 92 ? -3.809 -5.144 4.665 1.00 94.56 92 TYR A C 1
ATOM 781 O O . TYR A 1 92 ? -2.652 -5.307 4.278 1.00 94.56 92 TYR A O 1
ATOM 789 N N . SER A 1 93 ? -4.837 -5.792 4.113 1.00 90.31 93 SER A N 1
ATOM 790 C CA . SER A 1 93 ? -4.727 -6.814 3.067 1.00 90.31 93 SER A CA 1
ATOM 791 C C . SER A 1 93 ? -4.528 -6.210 1.668 1.00 90.31 93 SER A C 1
ATOM 793 O O . SER A 1 93 ? -5.269 -6.485 0.722 1.00 90.31 93 SER A O 1
ATOM 795 N N . ILE A 1 94 ? -3.488 -5.385 1.529 1.00 93.50 94 ILE A N 1
ATOM 796 C CA . ILE A 1 94 ? -3.079 -4.777 0.260 1.00 93.50 94 ILE A CA 1
ATOM 797 C C . ILE A 1 94 ? -2.223 -5.786 -0.503 1.00 93.50 94 ILE A C 1
ATOM 799 O O . ILE A 1 94 ? -1.086 -6.081 -0.123 1.00 93.50 94 ILE A O 1
ATOM 803 N N . TYR A 1 95 ? -2.793 -6.342 -1.567 1.00 93.12 95 TYR A N 1
ATOM 804 C CA . TYR A 1 95 ? -2.170 -7.420 -2.325 1.00 93.12 95 TYR A CA 1
ATOM 805 C C . TYR A 1 95 ? -0.896 -6.943 -3.030 1.00 93.12 95 TYR A C 1
ATOM 807 O O . TYR A 1 95 ? -0.855 -5.821 -3.522 1.00 93.12 95 TYR A O 1
ATOM 815 N N . CYS A 1 96 ? 0.140 -7.788 -3.041 1.00 91.69 96 CYS A N 1
ATOM 816 C CA . CYS A 1 96 ? 1.430 -7.551 -3.704 1.00 91.69 96 CYS A CA 1
ATOM 817 C C . CYS A 1 96 ? 2.134 -6.215 -3.400 1.00 91.69 96 CYS A C 1
ATOM 819 O O . CYS A 1 96 ? 3.076 -5.855 -4.098 1.00 91.69 96 CYS A O 1
ATOM 821 N N . ASN A 1 97 ? 1.781 -5.519 -2.312 1.00 93.38 97 ASN A N 1
ATOM 822 C CA . ASN A 1 97 ? 2.359 -4.206 -1.990 1.00 93.38 97 ASN A CA 1
ATOM 823 C C . ASN A 1 97 ? 3.889 -4.213 -1.782 1.00 93.38 97 ASN A C 1
ATOM 825 O O . ASN A 1 97 ? 4.544 -3.171 -1.856 1.00 93.38 97 ASN A O 1
ATOM 829 N N . SER A 1 98 ? 4.448 -5.392 -1.499 1.00 93.88 98 SER A N 1
ATOM 830 C CA . SER A 1 98 ? 5.880 -5.638 -1.360 1.00 93.88 98 SER A CA 1
ATOM 831 C C . SER A 1 98 ? 6.619 -5.726 -2.695 1.00 93.88 98 SER A C 1
ATOM 833 O O . SER A 1 98 ? 7.841 -5.666 -2.692 1.00 93.88 98 SER A O 1
ATOM 835 N N . LEU A 1 99 ? 5.917 -5.910 -3.816 1.00 92.69 99 LEU A N 1
ATOM 836 C CA . LEU A 1 99 ? 6.523 -5.992 -5.148 1.00 92.69 99 LEU A CA 1
ATOM 837 C C . LEU A 1 99 ? 6.706 -4.613 -5.791 1.00 92.69 99 LEU A C 1
ATOM 839 O O . LEU A 1 99 ? 7.562 -4.462 -6.655 1.00 92.69 99 LEU A O 1
ATOM 843 N N . TRP A 1 100 ? 5.974 -3.603 -5.312 1.00 94.44 100 TRP A N 1
ATOM 844 C CA . TRP A 1 100 ? 6.031 -2.255 -5.864 1.00 94.44 100 TRP A CA 1
ATOM 845 C C . TRP A 1 100 ? 7.399 -1.607 -5.661 1.00 94.44 100 TRP A C 1
ATOM 847 O O . TRP A 1 100 ? 7.832 -1.355 -4.529 1.00 94.44 100 TRP A O 1
ATOM 857 N N . SER A 1 101 ? 8.050 -1.279 -6.769 1.00 92.12 101 SER A N 1
ATOM 858 C CA . SER A 1 101 ? 9.397 -0.720 -6.825 1.00 92.12 101 SER A CA 1
ATOM 859 C C . SER A 1 101 ? 9.469 0.582 -7.625 1.00 92.12 101 SER A C 1
ATOM 861 O O . SER A 1 101 ? 10.185 1.505 -7.205 1.00 92.12 101 SER A O 1
ATOM 863 N N . GLN A 1 102 ? 8.678 0.688 -8.695 1.00 92.81 102 GLN A N 1
ATOM 864 C CA . GLN A 1 102 ? 8.671 1.782 -9.660 1.00 92.81 102 GLN A CA 1
ATOM 865 C C . GLN A 1 102 ? 7.265 2.373 -9.759 1.00 92.81 102 GLN A C 1
ATOM 867 O O . GLN A 1 102 ? 6.381 1.806 -10.382 1.00 92.81 102 GLN A O 1
AT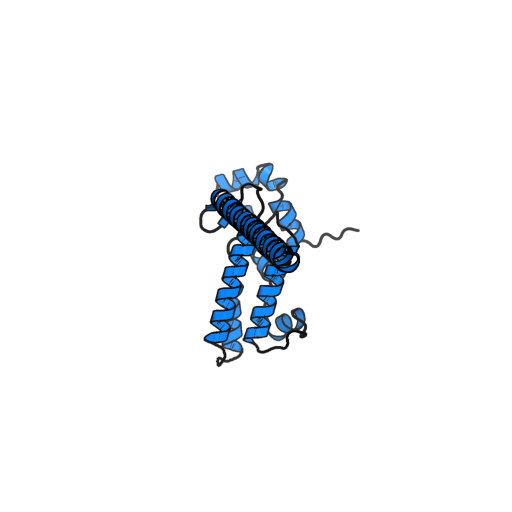OM 872 N N . TYR A 1 103 ? 7.041 3.516 -9.118 1.00 94.25 103 TYR A N 1
ATOM 873 C CA . TYR A 1 103 ? 5.741 4.184 -9.117 1.00 94.25 103 TYR A CA 1
ATOM 874 C C . TYR A 1 103 ? 5.896 5.681 -8.886 1.00 94.25 103 TYR A C 1
ATOM 876 O O . TYR A 1 103 ? 6.867 6.133 -8.262 1.00 94.25 103 TYR A O 1
ATOM 884 N N . LYS A 1 104 ? 4.894 6.456 -9.306 1.00 94.81 104 LYS A N 1
ATOM 885 C CA . LYS A 1 104 ? 4.822 7.887 -9.009 1.00 94.81 104 LYS A CA 1
ATOM 886 C C . LYS A 1 104 ? 4.517 8.112 -7.528 1.00 94.81 104 LYS A C 1
ATOM 888 O O . LYS A 1 104 ? 3.656 7.471 -6.918 1.00 94.81 104 LYS A O 1
ATOM 893 N N . VAL A 1 105 ? 5.189 9.101 -6.938 1.00 94.62 105 VAL A N 1
ATOM 894 C CA . VAL A 1 105 ? 4.957 9.509 -5.541 1.00 94.62 105 VAL A CA 1
ATOM 895 C C . VAL A 1 105 ? 3.501 9.941 -5.331 1.00 94.62 105 VAL A C 1
ATOM 897 O O . VAL A 1 105 ? 2.909 9.617 -4.303 1.00 94.62 105 VAL A O 1
ATOM 900 N N . ALA A 1 106 ? 2.903 10.607 -6.324 1.00 96.38 106 ALA A N 1
ATOM 901 C CA . ALA A 1 106 ? 1.502 11.020 -6.305 1.00 96.38 106 ALA A CA 1
ATOM 902 C C . ALA A 1 106 ? 0.541 9.831 -6.126 1.00 96.38 106 ALA A C 1
ATOM 904 O O . ALA A 1 106 ? -0.332 9.873 -5.258 1.00 96.38 106 ALA A O 1
ATOM 905 N N . THR A 1 107 ? 0.752 8.737 -6.861 1.00 95.94 107 THR A N 1
ATOM 906 C CA . THR A 1 107 ? -0.076 7.525 -6.786 1.00 95.94 107 THR A CA 1
ATOM 907 C C . THR A 1 107 ? 0.014 6.869 -5.412 1.00 95.94 107 THR A C 1
ATOM 909 O O . THR A 1 107 ? -0.999 6.530 -4.799 1.00 95.94 107 THR A O 1
ATOM 912 N N . MET A 1 108 ? 1.228 6.768 -4.860 1.00 95.94 108 MET A N 1
ATOM 913 C CA . MET A 1 108 ? 1.429 6.245 -3.507 1.00 95.94 108 MET A CA 1
ATOM 914 C C . MET A 1 108 ? 0.790 7.143 -2.437 1.00 95.94 108 MET A C 1
ATOM 916 O O . MET A 1 108 ? 0.201 6.651 -1.471 1.00 95.94 108 MET A O 1
ATOM 920 N N . ASN A 1 109 ? 0.873 8.464 -2.609 1.00 96.25 109 ASN A N 1
ATOM 921 C CA . ASN A 1 109 ? 0.225 9.419 -1.715 1.00 96.25 109 ASN A CA 1
ATOM 922 C C . ASN A 1 109 ? -1.300 9.301 -1.771 1.00 96.25 109 ASN A C 1
ATOM 924 O O . ASN A 1 109 ? -1.937 9.362 -0.721 1.00 96.25 109 ASN A O 1
ATOM 928 N N . CYS A 1 110 ? -1.883 9.059 -2.946 1.00 96.94 110 CYS A N 1
ATOM 929 C CA . CYS A 1 110 ? -3.315 8.806 -3.085 1.00 96.94 110 CYS A CA 1
ATOM 930 C C . CYS A 1 110 ? -3.755 7.586 -2.256 1.00 96.94 110 CYS A C 1
ATOM 932 O O . CYS A 1 110 ? -4.657 7.700 -1.420 1.00 96.94 110 CYS A O 1
ATOM 934 N N . LEU A 1 111 ? -3.045 6.455 -2.373 1.00 97.12 111 LEU A N 1
ATOM 935 C CA . LEU A 1 111 ? -3.298 5.264 -1.553 1.00 97.12 111 LEU A CA 1
ATOM 936 C C . LEU A 1 111 ? -3.178 5.568 -0.049 1.00 97.12 111 LEU A C 1
ATOM 938 O O . LEU A 1 111 ? -4.013 5.142 0.754 1.00 97.12 111 LEU A O 1
ATOM 942 N N . LYS A 1 112 ? -2.156 6.335 0.348 1.00 96.19 112 LYS A N 1
ATOM 943 C CA . LYS A 1 112 ? -1.935 6.740 1.744 1.00 96.19 112 LYS A CA 1
ATOM 944 C C . LYS A 1 112 ? -3.073 7.600 2.285 1.00 96.19 112 LYS A C 1
ATOM 946 O O . LYS A 1 112 ? -3.551 7.353 3.393 1.00 96.19 112 LYS A O 1
ATOM 951 N N . VAL A 1 113 ? -3.512 8.594 1.517 1.00 95.25 113 VAL A N 1
ATOM 952 C CA . VAL A 1 113 ? -4.637 9.465 1.875 1.00 95.25 113 VAL A CA 1
ATOM 953 C C . VAL A 1 113 ? -5.914 8.642 1.997 1.00 95.25 113 VAL A C 1
ATOM 955 O O . VAL A 1 113 ? -6.583 8.737 3.021 1.00 95.25 113 VAL A O 1
ATOM 958 N N . CYS A 1 114 ? -6.193 7.767 1.028 1.00 95.81 114 CYS A N 1
ATOM 959 C CA . CYS A 1 114 ? -7.325 6.845 1.060 1.00 95.81 114 CYS A CA 1
ATOM 960 C C . CYS A 1 114 ? -7.344 6.003 2.348 1.00 95.81 114 CYS A C 1
ATOM 962 O O . CYS A 1 114 ? -8.328 6.015 3.089 1.00 95.81 114 CYS A O 1
ATOM 964 N N . HIS A 1 115 ? -6.233 5.333 2.669 1.00 96.50 115 HIS A N 1
ATOM 965 C CA . HIS A 1 115 ? -6.112 4.504 3.869 1.00 96.50 115 HIS A CA 1
ATOM 966 C C . HIS A 1 115 ? -6.348 5.306 5.163 1.00 96.50 115 HIS A C 1
ATOM 968 O O . HIS A 1 115 ? -7.056 4.857 6.069 1.00 96.50 115 HIS A O 1
ATOM 974 N N . ASN A 1 116 ? -5.790 6.517 5.249 1.00 95.81 116 ASN A N 1
ATOM 975 C CA . ASN A 1 116 ? -5.972 7.402 6.401 1.00 95.81 116 ASN A CA 1
ATOM 976 C C . ASN A 1 116 ? -7.420 7.892 6.532 1.00 95.81 116 ASN A C 1
ATOM 978 O O . ASN A 1 116 ? -7.965 7.965 7.636 1.00 95.81 116 ASN A O 1
ATOM 982 N N . ASP A 1 117 ? -8.045 8.237 5.411 1.00 94.81 117 ASP A N 1
ATOM 983 C CA . ASP A 1 117 ? -9.413 8.732 5.371 1.00 94.81 117 ASP A CA 1
ATOM 984 C C . ASP A 1 117 ? -10.423 7.664 5.771 1.00 94.81 117 ASP A C 1
ATOM 986 O O . ASP A 1 117 ? -11.374 7.983 6.482 1.00 94.81 117 ASP A O 1
ATOM 990 N N . ILE A 1 118 ? -10.207 6.401 5.402 1.00 95.38 118 ILE A N 1
ATOM 991 C CA . ILE A 1 118 ? -11.087 5.299 5.810 1.00 95.38 118 ILE A CA 1
ATOM 992 C C . ILE A 1 118 ? -11.112 5.153 7.329 1.00 95.38 118 ILE A C 1
ATOM 994 O O . ILE A 1 118 ? -12.197 5.081 7.905 1.00 95.38 118 ILE A O 1
ATOM 998 N N . LEU A 1 119 ? -9.950 5.176 7.993 1.00 95.50 119 LEU A N 1
ATOM 999 C CA . LEU A 1 119 ? -9.898 5.104 9.456 1.00 95.50 119 LEU A CA 1
ATOM 1000 C C . LEU A 1 119 ? -10.665 6.271 10.094 1.00 95.50 119 LEU A C 1
ATOM 1002 O O . LEU A 1 119 ? -11.482 6.060 10.992 1.00 95.50 119 LEU A O 1
ATOM 1006 N N . LYS A 1 120 ? -10.425 7.500 9.614 1.00 94.75 120 LYS A N 1
ATOM 1007 C CA . LYS A 1 120 ? -11.103 8.700 10.127 1.00 94.75 120 LYS A CA 1
ATOM 1008 C C . LYS A 1 120 ? -12.615 8.613 9.925 1.00 94.75 120 LYS A C 1
ATOM 1010 O O . LYS A 1 120 ? -13.357 8.853 10.871 1.00 94.75 120 LYS A O 1
ATOM 1015 N N . ARG A 1 121 ? -13.074 8.213 8.736 1.00 94.06 121 ARG A N 1
ATOM 1016 C CA . ARG A 1 121 ? -14.503 8.050 8.418 1.00 94.06 121 ARG A CA 1
ATOM 1017 C C . ARG A 1 121 ? -15.162 6.971 9.271 1.00 94.06 121 ARG A C 1
ATOM 1019 O O . ARG A 1 121 ? -16.244 7.202 9.799 1.00 94.06 121 ARG A O 1
ATOM 1026 N N . LEU A 1 122 ? -14.505 5.827 9.458 1.00 94.38 122 LEU A N 1
ATOM 1027 C CA . LEU A 1 122 ? -15.032 4.717 10.255 1.00 94.38 122 LEU A CA 1
ATOM 1028 C C . LEU A 1 122 ? -15.211 5.098 11.736 1.00 94.38 122 LEU A C 1
ATOM 1030 O O . LEU A 1 122 ? -16.160 4.661 12.393 1.00 94.38 122 LEU A O 1
ATOM 1034 N N . LEU A 1 123 ? -14.314 5.943 12.247 1.00 93.62 123 LEU A N 1
ATOM 1035 C CA . LEU A 1 123 ? -14.335 6.462 13.615 1.00 93.62 123 LEU A CA 1
ATOM 1036 C C . LEU A 1 123 ? -15.131 7.766 13.785 1.00 93.62 123 LEU A C 1
ATOM 1038 O O . LEU A 1 123 ? -15.252 8.241 14.911 1.00 93.62 123 LEU A O 1
ATOM 1042 N N . GLY A 1 124 ? -15.651 8.356 12.705 1.00 92.94 124 GLY A N 1
ATOM 1043 C CA . GLY A 1 124 ? -16.335 9.652 12.754 1.00 92.94 124 GLY A CA 1
ATOM 1044 C C . GLY A 1 124 ? -15.423 10.824 13.143 1.00 92.94 124 GLY A C 1
ATOM 1045 O O . GLY A 1 124 ? -15.889 11.801 13.722 1.00 92.94 124 GLY A O 1
ATOM 1046 N N . LEU A 1 125 ? -14.118 10.732 12.867 1.00 93.62 125 LEU A N 1
ATOM 1047 C CA . LEU A 1 125 ? -13.156 11.787 13.183 1.00 93.62 125 LEU A CA 1
ATOM 1048 C C . LEU A 1 125 ? -13.207 12.923 12.147 1.00 93.62 125 LEU A C 1
ATOM 1050 O O . LEU A 1 125 ? -13.347 12.654 10.949 1.00 93.62 125 LEU A O 1
ATOM 1054 N N . PRO A 1 126 ? -13.006 14.187 12.566 1.00 91.94 126 PRO A N 1
ATOM 1055 C CA . PRO A 1 126 ? -12.913 15.306 11.636 1.00 91.94 126 PRO A CA 1
ATOM 1056 C C . PRO A 1 126 ? -11.747 15.164 10.652 1.00 91.94 126 PRO A C 1
ATOM 1058 O O . PRO A 1 126 ? -10.686 14.633 10.993 1.00 91.94 126 PRO A O 1
ATOM 1061 N N . ARG A 1 127 ? -11.907 15.707 9.438 1.00 86.88 127 ARG A N 1
ATOM 1062 C CA . ARG A 1 127 ? -10.894 15.607 8.369 1.00 86.88 127 ARG A CA 1
ATOM 1063 C C . ARG A 1 127 ? -9.548 16.234 8.740 1.00 86.88 127 ARG A C 1
ATOM 1065 O O . ARG A 1 127 ? -8.520 15.670 8.372 1.00 86.88 127 ARG A O 1
ATOM 1072 N N . TRP A 1 128 ? -9.572 17.345 9.480 1.00 87.69 128 TRP A N 1
ATOM 1073 C CA . TRP A 1 128 ? -8.397 18.091 9.954 1.00 87.69 128 TRP A CA 1
ATOM 1074 C C . TRP A 1 128 ? -7.692 17.443 11.154 1.00 87.69 128 TRP A C 1
ATOM 1076 O O . TRP A 1 128 ? -6.655 17.930 11.601 1.00 87.69 128 TRP A O 1
ATOM 1086 N N . CYS A 1 129 ? -8.234 16.351 11.703 1.00 91.56 129 CYS A N 1
ATOM 1087 C CA . CYS A 1 129 ? -7.555 15.612 12.757 1.00 91.56 129 CYS A CA 1
ATOM 1088 C C . CYS A 1 129 ? -6.267 14.974 12.213 1.00 91.56 129 CYS A C 1
ATOM 1090 O O . CYS A 1 129 ? -6.247 14.416 11.112 1.00 91.56 129 CYS A O 1
ATOM 1092 N N . SER A 1 130 ? -5.193 15.024 13.006 1.00 93.81 130 SER A N 1
ATOM 1093 C CA . SER A 1 130 ? -3.923 14.395 12.650 1.00 93.81 130 SER A CA 1
ATOM 1094 C C . SER A 1 130 ? -4.109 12.895 12.421 1.00 93.81 130 SER A C 1
ATOM 1096 O O . SER A 1 130 ? -4.476 12.151 13.335 1.00 93.81 130 SER A O 1
ATOM 1098 N N . SER A 1 131 ? -3.811 12.447 11.198 1.00 92.19 131 SER A N 1
ATOM 1099 C CA . SER A 1 131 ? -3.908 11.032 10.829 1.00 92.19 131 SER A CA 1
ATOM 1100 C C . SER A 1 131 ? -2.975 10.190 11.699 1.00 92.19 131 SER A C 1
ATOM 1102 O O . SER A 1 131 ? -3.416 9.216 12.298 1.00 92.19 131 SER A O 1
ATOM 1104 N N . SER A 1 132 ? -1.714 10.601 11.863 1.00 92.19 132 SER A N 1
ATOM 1105 C CA . SER A 1 132 ? -0.737 9.884 12.694 1.00 92.19 132 SER A CA 1
ATOM 1106 C C . SER A 1 132 ? -1.209 9.728 14.142 1.00 92.19 132 SER A C 1
ATOM 1108 O O . SER A 1 132 ? -1.070 8.652 14.723 1.00 92.19 132 SER A O 1
ATOM 1110 N N . LEU A 1 133 ? -1.831 10.770 14.707 1.00 93.38 133 LEU A N 1
ATOM 1111 C CA . LEU A 1 133 ? -2.411 10.710 16.048 1.00 93.38 133 LEU A CA 1
ATOM 1112 C C . LEU A 1 133 ? -3.620 9.765 16.107 1.00 93.38 133 LEU A C 1
ATOM 1114 O O . LEU A 1 133 ? -3.772 9.039 17.090 1.00 93.38 133 LEU A O 1
ATOM 1118 N N . ALA A 1 134 ? -4.458 9.742 15.065 1.00 94.38 134 ALA A N 1
ATOM 1119 C CA . ALA A 1 134 ? -5.564 8.796 14.958 1.00 94.38 134 ALA A CA 1
ATOM 1120 C C . ALA A 1 134 ? -5.055 7.346 14.949 1.00 94.38 134 ALA A C 1
ATOM 1122 O O . ALA A 1 134 ? -5.568 6.530 15.709 1.00 94.38 134 ALA A O 1
ATOM 1123 N N . PHE A 1 135 ? -4.010 7.028 14.181 1.00 95.50 135 PHE A N 1
ATOM 1124 C CA . PHE A 1 135 ? -3.418 5.685 14.189 1.00 95.50 135 PHE A CA 1
ATOM 1125 C C . PHE A 1 135 ? -2.847 5.315 15.568 1.00 95.50 135 PHE A C 1
ATOM 1127 O O . PHE A 1 135 ? -3.178 4.258 16.109 1.00 95.50 135 PHE A O 1
ATOM 1134 N N . ALA A 1 136 ? -2.078 6.219 16.186 1.00 94.50 136 ALA A N 1
ATOM 1135 C CA . ALA A 1 136 ? -1.459 5.993 17.492 1.00 94.50 136 ALA A CA 1
ATOM 1136 C C . ALA A 1 136 ? -2.490 5.765 18.613 1.00 94.50 136 ALA A C 1
ATOM 1138 O O . ALA A 1 136 ? -2.403 4.783 19.347 1.00 94.50 136 ALA A O 1
ATOM 1139 N N . ARG A 1 137 ? -3.518 6.620 18.715 1.00 94.31 137 ARG A N 1
ATOM 1140 C CA . ARG A 1 137 ? -4.571 6.513 19.749 1.00 94.31 137 ARG A CA 1
ATOM 1141 C C . ARG A 1 137 ? -5.439 5.261 19.622 1.00 94.31 137 ARG A C 1
ATOM 1143 O O . ARG A 1 137 ? -6.096 4.864 20.583 1.00 94.31 137 ARG A O 1
ATOM 1150 N N . ASN A 1 138 ? -5.508 4.685 18.427 1.00 93.25 138 ASN A N 1
ATOM 1151 C CA . ASN A 1 138 ? -6.315 3.503 18.147 1.00 93.25 138 ASN A CA 1
ATOM 1152 C C . ASN A 1 138 ? -5.483 2.209 18.109 1.00 93.25 138 ASN A C 1
ATOM 1154 O O . ASN A 1 138 ? -6.057 1.139 17.917 1.00 93.25 138 ASN A O 1
ATOM 1158 N N . GLY A 1 139 ? -4.158 2.280 18.305 1.00 93.38 139 GLY A N 1
ATOM 1159 C CA . GLY A 1 139 ? -3.289 1.099 18.278 1.00 93.38 139 GLY A CA 1
ATOM 1160 C C . GLY A 1 139 ? -3.363 0.357 16.940 1.00 93.38 139 GLY A C 1
ATOM 1161 O O . GLY A 1 139 ? -3.491 -0.869 16.904 1.00 93.38 139 GLY A O 1
ATOM 1162 N N . VAL A 1 140 ? -3.378 1.106 15.836 1.00 95.12 140 VAL A N 1
ATOM 1163 C CA . VAL A 1 140 ? -3.406 0.565 14.473 1.00 95.12 140 VAL A CA 1
ATOM 1164 C C . VAL A 1 140 ? -2.208 1.082 13.683 1.00 95.12 140 VAL A C 1
ATOM 1166 O O . VAL A 1 140 ? -1.818 2.241 13.782 1.00 95.12 140 VAL A O 1
ATOM 1169 N N . ASN A 1 141 ? -1.634 0.206 12.870 1.00 94.50 141 ASN A N 1
ATOM 1170 C CA . ASN A 1 141 ? -0.571 0.503 11.927 1.00 94.50 141 ASN A CA 1
ATOM 1171 C C . ASN A 1 141 ? -1.079 1.369 10.768 1.00 94.50 141 ASN A C 1
ATOM 1173 O O . ASN A 1 141 ? -2.178 1.163 10.246 1.00 94.50 141 ASN A O 1
ATOM 1177 N N . ASN A 1 142 ? -0.246 2.323 10.359 1.00 94.81 142 ASN A N 1
ATOM 1178 C CA . ASN A 1 142 ? -0.441 3.095 9.136 1.00 94.81 142 ASN A CA 1
ATOM 1179 C C . ASN A 1 142 ? 0.070 2.319 7.906 1.00 94.81 142 ASN A C 1
ATOM 1181 O O . ASN A 1 142 ? 0.730 1.283 8.038 1.00 94.81 142 ASN A O 1
ATOM 1185 N N . LEU A 1 143 ? -0.201 2.851 6.710 1.00 94.75 143 LEU A N 1
ATOM 1186 C CA . LEU A 1 143 ? 0.210 2.237 5.444 1.00 94.75 143 LEU A CA 1
ATOM 1187 C C . LEU A 1 143 ? 1.719 1.958 5.380 1.00 94.75 143 LEU A C 1
ATOM 1189 O O . LEU A 1 143 ? 2.125 0.888 4.935 1.00 94.75 143 LEU A O 1
ATOM 1193 N N . ASP A 1 144 ? 2.551 2.885 5.858 1.00 93.38 144 ASP A N 1
ATOM 1194 C CA . ASP A 1 144 ? 4.009 2.739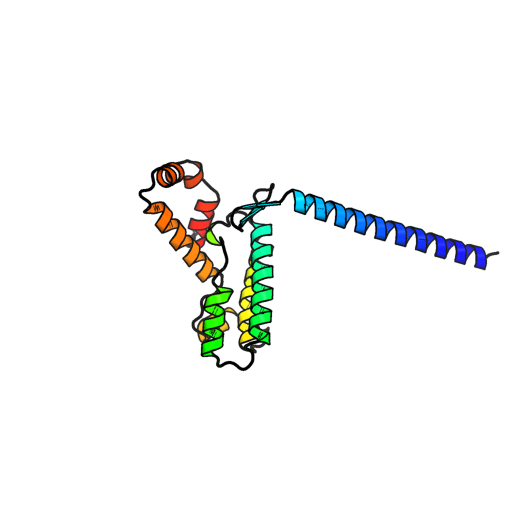 5.800 1.00 93.38 144 ASP A CA 1
ATOM 1195 C C . ASP A 1 144 ? 4.485 1.547 6.651 1.00 93.38 144 ASP A C 1
ATOM 1197 O O . ASP A 1 144 ? 5.379 0.800 6.255 1.00 93.38 144 ASP A O 1
ATOM 1201 N N . VAL A 1 145 ? 3.875 1.326 7.820 1.00 94.56 145 VAL A N 1
ATOM 1202 C CA . VAL A 1 145 ? 4.163 0.166 8.679 1.00 94.56 145 VAL A CA 1
ATOM 1203 C C . VAL A 1 145 ? 3.688 -1.136 8.026 1.00 94.56 145 VAL A C 1
ATOM 1205 O O . VAL A 1 145 ? 4.443 -2.107 8.003 1.00 94.56 145 VAL A O 1
ATOM 1208 N N . ILE A 1 146 ? 2.482 -1.155 7.448 1.00 95.19 146 ILE A N 1
ATOM 1209 C CA . ILE A 1 146 ? 1.925 -2.333 6.752 1.00 95.19 146 ILE A CA 1
ATOM 1210 C C . ILE A 1 146 ? 2.826 -2.748 5.583 1.00 95.19 146 ILE A C 1
ATOM 1212 O O . ILE A 1 146 ? 3.146 -3.931 5.420 1.00 95.19 146 ILE A O 1
ATOM 1216 N N . ARG A 1 147 ? 3.286 -1.768 4.798 1.00 94.44 147 ARG A N 1
ATOM 1217 C CA . ARG A 1 147 ? 4.197 -2.002 3.675 1.00 94.44 147 ARG A CA 1
ATOM 1218 C C . ARG A 1 147 ? 5.543 -2.536 4.139 1.00 94.44 147 ARG A C 1
ATOM 1220 O O . ARG A 1 147 ? 5.999 -3.551 3.621 1.00 94.44 147 ARG A O 1
ATOM 1227 N N . ARG A 1 148 ? 6.151 -1.922 5.160 1.00 94.62 148 ARG A N 1
ATOM 1228 C CA . ARG A 1 148 ? 7.417 -2.413 5.736 1.00 94.62 148 ARG A CA 1
ATOM 1229 C C . ARG A 1 148 ? 7.302 -3.848 6.235 1.00 94.62 148 ARG A C 1
ATOM 1231 O O . ARG A 1 148 ? 8.182 -4.653 5.952 1.00 94.62 148 ARG A O 1
ATOM 1238 N N . HIS A 1 149 ? 6.207 -4.187 6.911 1.00 94.62 149 HIS A N 1
ATOM 1239 C CA . HIS A 1 149 ? 5.966 -5.552 7.372 1.00 94.62 149 HIS A CA 1
ATOM 1240 C C . HIS A 1 149 ? 5.837 -6.545 6.205 1.00 94.62 149 HIS A C 1
ATOM 1242 O O . HIS A 1 149 ? 6.436 -7.620 6.235 1.00 94.62 149 HIS A O 1
ATOM 1248 N N . SER A 1 150 ? 5.101 -6.177 5.152 1.00 95.00 150 SER A N 1
ATOM 1249 C CA . SER A 1 150 ? 4.925 -7.013 3.956 1.00 95.00 150 SER A CA 1
ATOM 1250 C C . SER A 1 150 ? 6.250 -7.243 3.221 1.00 95.00 150 SER A C 1
ATOM 1252 O O . SER A 1 150 ? 6.585 -8.380 2.892 1.00 95.00 150 SER A O 1
ATOM 1254 N N . VAL A 1 151 ? 7.030 -6.175 3.026 1.00 95.12 151 VAL A N 1
ATOM 1255 C CA . VAL A 1 151 ? 8.367 -6.222 2.418 1.00 95.12 151 VAL A CA 1
ATOM 1256 C C . VAL A 1 151 ? 9.312 -7.088 3.242 1.00 95.12 151 VAL A C 1
ATOM 1258 O O . VAL A 1 151 ? 9.938 -7.988 2.691 1.00 95.12 151 VAL A O 1
ATOM 1261 N N . PHE A 1 152 ? 9.387 -6.868 4.557 1.00 94.94 152 PHE A N 1
ATOM 1262 C CA . PHE A 1 152 ? 10.236 -7.663 5.440 1.00 94.94 152 PHE A CA 1
ATOM 1263 C C . PHE A 1 152 ? 9.865 -9.147 5.379 1.00 94.94 152 PHE A C 1
ATOM 1265 O O . PHE A 1 152 ? 10.730 -9.986 5.151 1.00 94.94 152 PHE A O 1
ATOM 1272 N N . SER A 1 153 ? 8.573 -9.470 5.504 1.00 94.69 153 SER A N 1
ATOM 1273 C CA . SER A 1 153 ? 8.096 -10.855 5.468 1.00 94.69 153 SER A CA 1
ATOM 1274 C C . SER A 1 153 ? 8.452 -11.555 4.156 1.00 94.69 153 SER A C 1
ATOM 1276 O O . SER A 1 153 ? 8.939 -12.687 4.182 1.00 94.69 153 SER A O 1
ATOM 1278 N N . LEU A 1 154 ? 8.233 -10.898 3.010 1.00 93.81 154 LEU A N 1
ATOM 1279 C CA . LEU A 1 154 ? 8.574 -11.466 1.707 1.00 93.81 154 LEU A CA 1
ATOM 1280 C C . LEU A 1 154 ? 10.087 -11.630 1.554 1.00 93.81 154 LEU A C 1
ATOM 1282 O O . LEU A 1 154 ? 10.547 -12.715 1.201 1.00 93.81 154 LEU A O 1
ATOM 1286 N N . ARG A 1 155 ? 10.859 -10.586 1.869 1.00 93.06 155 ARG A N 1
ATOM 1287 C CA . ARG A 1 155 ? 12.320 -10.610 1.776 1.00 93.06 155 ARG A CA 1
ATOM 1288 C C . ARG A 1 155 ? 12.916 -11.728 2.626 1.00 93.06 155 ARG A C 1
ATOM 1290 O O . ARG A 1 155 ? 13.692 -12.523 2.108 1.00 93.06 155 ARG A O 1
ATOM 1297 N N . SER A 1 156 ? 12.515 -11.850 3.892 1.00 93.31 156 SER A N 1
ATOM 1298 C CA . SER A 1 156 ? 13.004 -12.916 4.774 1.00 93.31 156 SER A CA 1
ATOM 1299 C C . SER A 1 156 ? 12.673 -14.307 4.233 1.00 93.31 156 SER A C 1
ATOM 1301 O O . SER A 1 156 ? 13.509 -15.203 4.300 1.00 93.31 156 SER A O 1
ATOM 1303 N N . LYS A 1 157 ? 11.483 -14.497 3.647 1.00 93.50 157 LYS A N 1
ATOM 1304 C CA . LYS A 1 157 ? 11.114 -15.771 3.008 1.00 93.50 157 LYS A CA 1
ATOM 1305 C C . LYS A 1 157 ? 11.978 -16.077 1.787 1.00 93.50 157 LYS A C 1
ATOM 1307 O O . LYS A 1 157 ? 12.372 -17.223 1.616 1.00 93.50 157 LYS A O 1
ATOM 1312 N N . VAL A 1 158 ? 12.282 -15.078 0.958 1.00 92.62 158 VAL A N 1
ATOM 1313 C CA . VAL A 1 158 ? 13.176 -15.237 -0.202 1.00 92.62 158 VAL A CA 1
ATOM 1314 C C . VAL A 1 158 ? 14.600 -15.570 0.251 1.00 92.62 158 VAL A C 1
ATOM 1316 O O . VAL A 1 158 ? 15.228 -16.463 -0.309 1.00 92.62 158 VAL A O 1
ATOM 1319 N N . GLU A 1 159 ? 15.098 -14.903 1.292 1.00 90.62 159 GLU A N 1
ATOM 1320 C CA . GLU A 1 159 ? 16.460 -15.093 1.802 1.00 90.62 159 GLU A CA 1
ATOM 1321 C C . GLU A 1 159 ? 16.678 -16.454 2.467 1.00 90.62 159 GLU A C 1
ATOM 1323 O O . GLU A 1 159 ? 17.759 -17.027 2.317 1.00 90.62 159 GLU A O 1
ATOM 1328 N N . LEU A 1 160 ? 15.660 -16.967 3.163 1.00 93.31 160 LEU A N 1
ATOM 1329 C CA . LEU A 1 160 ? 15.685 -18.250 3.874 1.00 93.31 160 LEU A CA 1
ATOM 1330 C C . LEU A 1 160 ? 15.203 -19.435 3.022 1.00 93.31 160 LEU A C 1
ATOM 1332 O O . LEU A 1 160 ? 15.205 -20.570 3.495 1.00 93.31 160 LEU A O 1
ATOM 1336 N N . SER A 1 161 ? 14.755 -19.196 1.788 1.00 94.00 161 SER A N 1
ATOM 1337 C CA . SER A 1 161 ? 14.220 -20.256 0.936 1.00 94.00 161 SER A CA 1
ATOM 1338 C C . SER A 1 161 ? 15.312 -21.233 0.505 1.00 94.00 161 SER A C 1
ATOM 1340 O O . SER A 1 161 ? 16.325 -20.835 -0.063 1.00 94.00 161 SER A O 1
ATOM 1342 N N . ALA A 1 162 ? 15.061 -22.528 0.702 1.00 93.94 162 ALA A N 1
ATOM 1343 C CA . ALA A 1 162 ? 15.895 -23.609 0.171 1.00 93.94 162 ALA A CA 1
ATOM 1344 C C . ALA A 1 162 ? 15.525 -24.003 -1.275 1.00 93.94 162 ALA A C 1
ATOM 1346 O O . ALA A 1 162 ? 16.121 -24.914 -1.845 1.00 93.94 162 ALA A O 1
ATOM 1347 N N . ASN A 1 163 ? 14.517 -23.358 -1.877 1.00 95.62 163 ASN A N 1
ATOM 1348 C CA . ASN A 1 163 ? 14.102 -23.659 -3.243 1.00 95.62 163 ASN A CA 1
ATOM 1349 C C . ASN A 1 163 ? 15.203 -23.249 -4.237 1.00 95.62 163 ASN A C 1
ATOM 1351 O O . ASN A 1 163 ? 15.682 -22.112 -4.204 1.00 95.62 163 ASN A O 1
ATOM 1355 N N . SER A 1 164 ? 15.581 -24.160 -5.136 1.00 94.25 164 SER A N 1
ATOM 1356 C CA . SER A 1 164 ? 16.663 -23.943 -6.102 1.00 94.25 164 SER A CA 1
ATOM 1357 C C . SER A 1 164 ? 16.380 -22.777 -7.049 1.00 94.25 164 SER A C 1
ATOM 1359 O O . SER A 1 164 ? 17.262 -21.953 -7.252 1.00 94.25 164 SER A O 1
ATOM 1361 N N . ILE A 1 165 ? 15.146 -22.635 -7.543 1.00 94.19 165 ILE A N 1
ATOM 1362 C CA . ILE A 1 165 ? 14.735 -21.537 -8.433 1.00 94.19 165 ILE A CA 1
ATOM 1363 C C . ILE A 1 165 ? 14.858 -20.198 -7.706 1.00 94.19 165 ILE A C 1
ATOM 1365 O O . ILE A 1 165 ? 15.477 -19.267 -8.217 1.00 94.19 165 ILE A O 1
ATOM 1369 N N . ILE A 1 166 ? 14.316 -20.103 -6.487 1.00 93.31 166 ILE A N 1
ATOM 1370 C CA . ILE A 1 166 ? 14.402 -18.874 -5.681 1.00 93.31 166 ILE A CA 1
ATOM 1371 C C . ILE A 1 166 ? 15.865 -18.552 -5.358 1.00 93.31 166 ILE A C 1
ATOM 1373 O O . ILE A 1 166 ? 16.267 -17.393 -5.426 1.00 93.31 166 ILE A O 1
ATOM 1377 N N . THR A 1 167 ? 16.679 -19.566 -5.066 1.00 92.56 167 THR A N 1
ATOM 1378 C CA . THR A 1 167 ? 18.114 -19.396 -4.810 1.00 92.56 167 THR A CA 1
ATOM 1379 C C . THR A 1 167 ? 18.840 -18.863 -6.041 1.00 92.56 167 THR A C 1
ATOM 1381 O O . THR A 1 167 ? 19.619 -17.919 -5.910 1.00 92.56 167 THR A O 1
ATOM 1384 N N . SER A 1 168 ? 18.546 -19.399 -7.228 1.00 92.56 168 SER A N 1
ATOM 1385 C CA . SER A 1 168 ? 19.099 -18.915 -8.495 1.00 92.56 168 SER A CA 1
ATOM 1386 C C . SER A 1 168 ? 18.684 -17.471 -8.783 1.00 92.56 168 SER A C 1
ATOM 1388 O O . SER A 1 168 ? 19.531 -16.659 -9.146 1.00 92.56 168 SER A O 1
ATOM 1390 N N . VAL A 1 169 ? 17.414 -17.113 -8.556 1.00 90.31 169 VAL A N 1
ATOM 1391 C CA . VAL A 1 169 ? 16.935 -15.727 -8.697 1.00 90.31 169 VAL A CA 1
ATOM 1392 C C . VAL A 1 169 ? 17.644 -14.810 -7.701 1.00 90.31 169 VAL A C 1
ATOM 1394 O O . VAL A 1 169 ? 18.152 -13.766 -8.096 1.00 90.31 169 VAL A O 1
ATOM 1397 N N . ARG A 1 170 ? 17.760 -15.212 -6.432 1.00 90.12 170 ARG A N 1
ATOM 1398 C CA . ARG A 1 170 ? 18.452 -14.448 -5.382 1.00 90.12 170 ARG A CA 1
ATOM 1399 C C . ARG A 1 170 ? 19.927 -14.202 -5.712 1.00 90.12 170 ARG A C 1
ATOM 1401 O O . ARG A 1 170 ? 20.456 -13.145 -5.392 1.00 90.12 170 ARG A O 1
ATOM 1408 N N . GLN A 1 171 ? 20.593 -15.181 -6.323 1.00 88.81 171 GLN A N 1
ATOM 1409 C CA . GLN A 1 171 ? 21.996 -15.085 -6.742 1.00 88.81 171 GLN A CA 1
ATOM 1410 C C . GLN A 1 171 ? 22.183 -14.322 -8.060 1.00 88.81 171 GLN A C 1
ATOM 1412 O O . GLN A 1 171 ? 23.311 -13.988 -8.415 1.00 88.81 171 GLN A O 1
ATOM 1417 N N . SER A 1 172 ? 21.102 -14.041 -8.790 1.00 91.44 172 SER A N 1
ATOM 1418 C CA . SER A 1 172 ? 21.171 -13.297 -10.044 1.00 91.44 172 SER A CA 1
ATOM 1419 C C . SER A 1 172 ? 21.477 -11.813 -9.816 1.00 91.44 172 SER A C 1
ATOM 1421 O O . SER A 1 172 ? 21.078 -11.211 -8.814 1.00 91.44 172 SER A O 1
ATOM 1423 N N . SER A 1 173 ? 22.124 -11.188 -10.802 1.00 87.25 173 SER A N 1
ATOM 1424 C CA . SER A 1 173 ? 22.354 -9.738 -10.819 1.00 87.25 173 SER A CA 1
ATOM 1425 C C . SER A 1 173 ? 21.047 -8.938 -10.795 1.00 87.25 173 SER A C 1
ATOM 1427 O O . SER A 1 173 ? 21.009 -7.853 -10.218 1.00 87.25 173 SER A O 1
ATOM 1429 N N . ALA A 1 174 ? 19.967 -9.493 -11.354 1.00 82.94 174 ALA A N 1
ATOM 1430 C CA . ALA A 1 174 ? 18.645 -8.876 -11.362 1.00 82.94 174 ALA A CA 1
ATOM 1431 C C . ALA A 1 174 ? 18.067 -8.696 -9.949 1.00 82.94 174 ALA A C 1
ATOM 1433 O O . ALA A 1 174 ? 17.385 -7.707 -9.696 1.00 82.94 174 ALA A O 1
ATOM 1434 N N . TYR A 1 175 ? 18.359 -9.607 -9.013 1.00 85.62 175 TYR A N 1
ATOM 1435 C CA . TYR A 1 175 ? 17.937 -9.457 -7.618 1.00 85.62 175 TYR A CA 1
ATOM 1436 C C . TYR A 1 175 ? 18.848 -8.495 -6.850 1.00 85.62 175 TYR A C 1
ATOM 1438 O O . TYR A 1 175 ? 18.358 -7.603 -6.164 1.00 85.62 175 TYR A O 1
ATOM 1446 N N . VAL A 1 176 ? 20.170 -8.636 -6.984 1.00 83.19 176 VAL A N 1
ATOM 1447 C CA . VAL A 1 176 ? 21.137 -7.840 -6.205 1.00 83.19 176 VAL A CA 1
ATOM 1448 C C . VAL A 1 176 ? 21.111 -6.359 -6.594 1.00 83.19 176 VAL A C 1
ATOM 1450 O O . VAL A 1 176 ? 21.103 -5.495 -5.718 1.00 83.19 176 VAL A O 1
ATOM 1453 N N . CYS A 1 177 ? 21.069 -6.061 -7.894 1.00 85.12 177 CYS A N 1
ATOM 1454 C CA . CYS A 1 177 ? 21.106 -4.691 -8.413 1.00 85.12 177 CYS A CA 1
ATOM 1455 C C . CYS A 1 177 ? 19.717 -4.141 -8.770 1.00 85.12 177 CYS A C 1
ATOM 1457 O O . CYS A 1 177 ? 19.606 -2.987 -9.183 1.00 85.12 177 CYS A O 1
ATOM 1459 N N . GLY A 1 178 ? 18.665 -4.952 -8.636 1.00 87.88 178 GLY A N 1
ATOM 1460 C CA . GLY A 1 178 ? 17.330 -4.609 -9.106 1.00 87.88 178 GLY A CA 1
ATOM 1461 C C . GLY A 1 178 ? 16.671 -3.454 -8.342 1.00 87.88 178 GLY A C 1
ATOM 1462 O O . GLY A 1 178 ? 16.943 -3.243 -7.153 1.00 87.88 178 GLY A O 1
ATOM 1463 N N . PRO A 1 179 ? 15.726 -2.744 -8.985 1.00 88.81 179 PRO A N 1
ATOM 1464 C CA . PRO A 1 179 ? 14.990 -1.639 -8.365 1.00 88.81 179 PRO A CA 1
ATOM 1465 C C . PRO A 1 179 ? 14.180 -2.092 -7.142 1.00 88.81 179 PRO A C 1
ATOM 1467 O O . PRO A 1 179 ? 14.029 -1.343 -6.177 1.00 88.81 179 PRO A O 1
ATOM 1470 N N . ILE A 1 180 ? 13.704 -3.342 -7.140 1.00 89.88 180 ILE A N 1
ATOM 1471 C CA . ILE A 1 180 ? 12.966 -3.928 -6.018 1.00 89.88 180 ILE A CA 1
ATOM 1472 C C . ILE A 1 180 ? 13.822 -4.023 -4.751 1.00 89.88 180 ILE A C 1
ATOM 1474 O O . ILE A 1 180 ? 13.379 -3.611 -3.681 1.00 89.88 180 ILE A O 1
ATOM 1478 N N . GLN A 1 181 ? 15.075 -4.467 -4.875 1.00 89.31 181 GLN A N 1
ATOM 1479 C CA . GLN A 1 181 ? 15.990 -4.594 -3.746 1.00 89.31 181 GLN A CA 1
ATOM 1480 C C . GLN A 1 181 ? 16.363 -3.219 -3.192 1.00 89.31 181 GLN A C 1
ATOM 1482 O O . GLN A 1 181 ? 16.311 -3.009 -1.981 1.00 89.31 181 GLN A O 1
ATOM 1487 N N . GLN A 1 182 ? 16.657 -2.250 -4.064 1.00 89.75 182 GLN A N 1
ATOM 1488 C CA . GLN A 1 182 ? 16.913 -0.867 -3.650 1.00 89.75 182 GLN A CA 1
ATOM 1489 C C . GLN A 1 182 ? 15.712 -0.276 -2.901 1.00 89.75 182 GLN A C 1
ATOM 1491 O O . GLN A 1 182 ? 15.871 0.330 -1.838 1.00 89.75 182 GLN A O 1
ATOM 1496 N N . ARG A 1 183 ? 14.491 -0.512 -3.403 1.00 91.12 183 ARG A N 1
ATOM 1497 C CA . ARG A 1 183 ? 13.262 -0.064 -2.742 1.00 91.12 183 ARG A CA 1
ATOM 1498 C C . ARG A 1 183 ? 13.068 -0.730 -1.385 1.00 91.12 183 ARG A C 1
ATOM 1500 O O . ARG A 1 183 ? 12.709 -0.048 -0.426 1.00 91.12 183 ARG A O 1
ATOM 1507 N N . TRP A 1 184 ? 13.301 -2.037 -1.284 1.00 92.44 184 TRP A N 1
ATOM 1508 C CA . TRP A 1 184 ? 13.195 -2.770 -0.024 1.00 92.44 184 TRP A CA 1
ATOM 1509 C C . TRP A 1 184 ? 14.166 -2.232 1.016 1.00 92.44 184 TRP A C 1
ATOM 1511 O O . TRP A 1 184 ? 13.762 -1.980 2.151 1.00 92.44 184 TRP A O 1
ATOM 1521 N N . LEU A 1 185 ? 15.419 -1.997 0.623 1.00 90.69 185 LEU A N 1
ATOM 1522 C CA . LEU A 1 185 ? 16.419 -1.415 1.509 1.00 90.69 185 LEU A CA 1
ATOM 1523 C C . LEU A 1 185 ? 16.003 -0.019 1.977 1.00 90.69 185 LEU A C 1
ATOM 1525 O O . LEU A 1 185 ? 16.039 0.227 3.176 1.00 90.69 185 LEU A O 1
ATOM 1529 N N . GLY A 1 186 ? 15.526 0.850 1.080 1.00 89.50 186 GLY A N 1
ATOM 1530 C CA . GLY A 1 186 ? 15.069 2.196 1.447 1.00 89.50 186 GLY A CA 1
ATOM 1531 C C . GLY A 1 186 ? 13.814 2.226 2.332 1.00 89.50 186 GLY A C 1
ATOM 1532 O O . GLY A 1 186 ? 13.624 3.167 3.097 1.00 89.50 186 GLY A O 1
ATOM 1533 N N . LEU A 1 187 ? 12.949 1.207 2.257 1.00 89.25 187 LEU A N 1
ATOM 1534 C CA . LEU A 1 187 ? 11.781 1.088 3.138 1.00 89.25 187 LEU A CA 1
ATOM 1535 C C . LEU A 1 187 ? 12.134 0.504 4.513 1.00 89.25 187 LEU A C 1
ATOM 1537 O O . LEU A 1 187 ? 11.527 0.891 5.511 1.00 89.25 187 LEU A O 1
ATOM 1541 N N . LEU A 1 188 ? 13.060 -0.455 4.573 1.00 88.44 188 LEU A N 1
ATOM 1542 C CA . LEU A 1 188 ? 13.415 -1.155 5.812 1.00 88.44 188 LEU A CA 1
ATOM 1543 C C . LEU A 1 188 ? 14.473 -0.414 6.627 1.00 88.44 188 LEU A C 1
ATOM 1545 O O . LEU A 1 188 ? 14.381 -0.370 7.854 1.00 88.44 188 LEU A O 1
ATOM 1549 N N . PHE A 1 189 ? 15.460 0.165 5.952 1.00 85.81 189 PHE A N 1
ATOM 1550 C CA . PHE A 1 189 ? 16.584 0.849 6.565 1.00 85.81 189 PHE A CA 1
ATOM 1551 C C . PHE A 1 189 ? 16.480 2.333 6.237 1.00 85.81 189 PHE A C 1
ATOM 1553 O O . PHE A 1 189 ? 16.407 2.728 5.076 1.00 85.81 189 PHE A O 1
ATOM 1560 N N . VAL A 1 190 ? 16.460 3.169 7.274 1.00 65.81 190 VAL A N 1
ATOM 1561 C CA . VAL A 1 190 ? 16.566 4.617 7.095 1.00 65.81 190 VAL A CA 1
ATOM 1562 C C . VAL A 1 190 ? 17.927 4.876 6.455 1.00 65.81 190 VAL A C 1
ATOM 1564 O O . VAL A 1 190 ? 18.957 4.610 7.075 1.00 65.81 190 VAL A O 1
ATOM 1567 N N . GLN A 1 191 ? 17.942 5.355 5.210 1.00 51.84 191 GLN A N 1
ATOM 1568 C CA . GLN A 1 191 ? 19.157 5.912 4.631 1.00 51.84 191 GLN A CA 1
ATOM 1569 C C . GLN A 1 191 ? 19.479 7.184 5.420 1.00 51.84 191 GLN A C 1
ATOM 1571 O O . GLN A 1 191 ? 18.927 8.248 5.155 1.00 51.84 191 GLN A O 1
ATOM 1576 N N . ASN A 1 192 ? 20.342 7.059 6.431 1.00 36.84 192 ASN A N 1
ATOM 1577 C CA . ASN A 1 192 ? 21.099 8.189 6.950 1.00 36.84 192 ASN A CA 1
ATOM 1578 C C . ASN A 1 192 ? 22.034 8.630 5.823 1.00 36.84 192 ASN A C 1
ATOM 1580 O O . ASN A 1 192 ? 23.152 8.132 5.702 1.00 36.84 192 ASN A O 1
ATOM 1584 N N . VAL A 1 193 ? 21.536 9.502 4.953 1.00 40.06 193 VAL A N 1
ATOM 1585 C CA . VAL A 1 193 ? 22.393 10.308 4.091 1.00 40.06 193 VAL A CA 1
ATOM 1586 C C . VAL A 1 193 ? 23.013 11.349 5.021 1.00 40.06 193 VAL A C 1
ATOM 1588 O O . VAL A 1 193 ? 22.317 12.252 5.486 1.00 40.06 193 VAL A O 1
ATOM 1591 N N . GLY A 1 194 ? 24.264 11.100 5.408 1.00 32.56 194 GLY A N 1
ATOM 1592 C CA . GLY A 1 194 ? 25.130 12.089 6.051 1.00 32.56 194 GLY A CA 1
ATOM 1593 C C . GLY A 1 194 ? 25.685 13.080 5.042 1.00 32.56 194 GLY A C 1
ATOM 1594 O O . GLY A 1 194 ? 25.666 12.758 3.832 1.00 32.56 194 GLY A O 1
#